Protein AF-A0A952JIR4-F1 (afdb_monomer_lite)

Foldseek 3Di:
DVVVVVVVVVVVVVVVPPPQFKWWQFPVRDIDTAQWDDDWQWIWGDDPPDDIDIDGLVRTQFIRHPVWPATGKFWDWDFDDDPDPVVCVVPVDDRDTDGTIDRWHWPDDAQAKTKTWTADPVRDIWIWMDGPVDPGTDTQLQDPDPVPPPNVVPCPPDPDVNVVVVLVSNCRNLVVVCVSQVPFPQQDPVNSVCVSVVVDDVSVVVVSSRVGD

Radius of gyration: 22.87 Å; chains: 1; bounding box: 57×68×56 Å

pLDDT: mean 74.26, std 17.89, range [32.5, 94.19]

Secondary structure (DSSP, 8-state):
-HHHHHHHHHHHHHHTT-----EEEETTS-EEESEEEEETTEEEEE-TTSPPEEEEGGGEEEEE-TT-S--EEEEEEEE-----HHHHHHHT----EEEEEEEEEEEE--SS-EEEEEE-TT--EEEEEE-TT-SSPEEE------S-SGGGSS-TT--SHHHHHHHHHHHHHHHHHHHHHTT-TTS-HHHHHHHHTT-S-HHHHHHHHHH--

Sequence (213 aa):
MRFLFLIVYSLFSMICFAQKKDFIIKNSGDTVYGKIVLKDKHFVVSAKGKQNLVVNAADVKTAHLKKYKGSLVLPCKLNTYIDNLEFLERYKYITYQIDTVLILSEVYNTPKMNLYFCMDANEQQYYFIKTPKDSLPIQLYVNYALAGGSTGYDYFYARGQDAITHIEVQRAFVNQLKLAMEDCPSISKETWLLLDYRIYSFKKLIKLYNECK

Structure (mmCIF, N/CA/C/O backbone):
data_AF-A0A952JIR4-F1
#
_entry.id   AF-A0A952JIR4-F1
#
loop_
_atom_site.group_PDB
_atom_site.id
_atom_site.type_symbol
_atom_site.label_atom_id
_atom_site.label_alt_id
_atom_site.label_comp_id
_atom_site.label_asym_id
_atom_site.label_entity_id
_atom_site.label_seq_id
_atom_site.pdbx_PDB_ins_code
_atom_site.Cartn_x
_atom_site.Cartn_y
_atom_site.Cartn_z
_atom_site.occupancy
_atom_site.B_iso_or_equiv
_atom_site.auth_seq_id
_atom_site.auth_comp_id
_atom_site.auth_asym_id
_atom_site.auth_atom_id
_atom_site.pdbx_PDB_model_num
ATOM 1 N N . MET A 1 1 ? -21.498 47.245 24.020 1.00 55.16 1 MET A N 1
ATOM 2 C CA . MET A 1 1 ? -20.197 46.585 23.734 1.00 55.16 1 MET A CA 1
ATOM 3 C C . MET A 1 1 ? -19.882 45.373 24.619 1.00 55.16 1 MET A C 1
ATOM 5 O O . MET A 1 1 ? -19.356 44.408 24.085 1.00 55.16 1 MET A O 1
ATOM 9 N N . ARG A 1 2 ? -20.223 45.345 25.921 1.00 54.62 2 ARG A N 1
ATOM 10 C CA . ARG A 1 2 ? -19.933 44.191 26.809 1.00 54.62 2 ARG A CA 1
ATOM 11 C C . ARG A 1 2 ? -20.619 42.866 26.418 1.00 54.62 2 ARG A C 1
ATOM 13 O O . ARG A 1 2 ? -20.029 41.811 26.601 1.00 54.62 2 ARG A O 1
ATOM 20 N N . PHE A 1 3 ? -21.816 42.915 25.829 1.00 55.22 3 PHE A N 1
ATOM 21 C CA . PHE A 1 3 ? -22.560 41.713 25.416 1.00 55.22 3 PHE A CA 1
ATOM 22 C C . PHE A 1 3 ? -21.953 41.002 24.192 1.00 55.22 3 PHE A C 1
ATOM 24 O O . PHE A 1 3 ? -22.005 39.781 24.100 1.00 55.22 3 PHE A O 1
ATOM 31 N N . LEU A 1 4 ? -21.318 41.752 23.282 1.00 57.12 4 LEU A N 1
ATOM 32 C CA . LEU A 1 4 ? -20.707 41.190 22.071 1.00 57.12 4 LEU A CA 1
ATOM 33 C C . LEU A 1 4 ? -19.447 40.373 22.400 1.00 57.12 4 LEU A C 1
ATOM 35 O O . LEU A 1 4 ? -19.226 39.314 21.824 1.00 57.12 4 LEU A O 1
ATOM 39 N N . PHE A 1 5 ? -18.660 40.823 23.383 1.00 59.06 5 PHE A N 1
ATOM 40 C CA . PHE A 1 5 ? -17.470 40.105 23.851 1.00 59.06 5 PHE A CA 1
ATOM 41 C C . PHE A 1 5 ? -17.804 38.755 24.498 1.00 59.06 5 PHE A C 1
ATOM 43 O O . PHE A 1 5 ? -17.049 37.801 24.338 1.00 59.06 5 PHE A O 1
ATOM 50 N N . LEU A 1 6 ? -18.948 38.655 25.180 1.00 60.56 6 LEU A N 1
ATOM 51 C CA . LEU A 1 6 ? -19.403 37.425 25.836 1.00 60.56 6 LEU A CA 1
ATOM 52 C C . LEU A 1 6 ? -19.838 36.351 24.826 1.00 60.56 6 LEU A C 1
ATOM 54 O O . LEU A 1 6 ? -19.557 35.173 25.030 1.00 60.56 6 LEU A O 1
ATOM 58 N N . ILE A 1 7 ? -20.451 36.764 23.711 1.00 66.31 7 ILE A N 1
ATOM 59 C CA . ILE A 1 7 ? -20.837 35.871 22.606 1.00 66.31 7 ILE A CA 1
ATOM 60 C C . ILE A 1 7 ? -19.598 35.374 21.847 1.00 66.31 7 ILE A C 1
ATOM 62 O O . ILE A 1 7 ? -19.510 34.200 21.502 1.00 66.31 7 ILE A O 1
ATOM 66 N N . VAL A 1 8 ? -18.599 36.236 21.629 1.00 62.16 8 VAL A N 1
ATOM 67 C CA . VAL A 1 8 ? -17.338 35.824 20.985 1.00 62.16 8 VAL A CA 1
ATOM 68 C C . VAL A 1 8 ? -16.556 34.847 21.873 1.00 62.16 8 VAL A C 1
ATOM 70 O O . VAL A 1 8 ? -16.015 33.867 21.366 1.00 62.16 8 VAL A O 1
ATOM 73 N N . TYR A 1 9 ? -16.552 35.045 23.197 1.00 59.62 9 TYR A N 1
ATOM 74 C CA . TYR A 1 9 ? -15.903 34.124 24.139 1.00 59.62 9 TYR A CA 1
ATOM 75 C C . TYR A 1 9 ? -16.613 32.764 24.244 1.00 59.62 9 TYR A C 1
ATOM 77 O O . TYR A 1 9 ? -15.943 31.736 24.358 1.00 59.62 9 TYR A O 1
ATOM 85 N N . SER A 1 10 ? -17.951 32.730 24.182 1.00 57.91 10 SER A N 1
ATOM 86 C CA . SER A 1 10 ? -18.711 31.471 24.194 1.00 57.91 10 SER A CA 1
ATOM 87 C C . SER A 1 10 ? -18.595 30.698 22.875 1.00 57.91 10 SER A C 1
ATOM 89 O O . SER A 1 10 ? -18.535 29.469 22.886 1.00 57.91 10 SER A O 1
ATOM 91 N N . LEU A 1 11 ? -18.470 31.396 21.741 1.00 55.09 11 LEU A N 1
ATOM 92 C CA . LEU A 1 11 ? -18.160 30.776 20.450 1.00 55.09 11 LEU A CA 1
ATOM 93 C C . LEU A 1 11 ? -16.728 30.217 20.418 1.00 55.09 11 LEU A C 1
ATOM 95 O O . LEU A 1 11 ? -16.516 29.115 19.913 1.00 55.09 11 LEU A O 1
ATOM 99 N N . PHE A 1 12 ? -15.753 30.908 21.020 1.00 55.38 12 PHE A N 1
ATOM 100 C CA . PHE A 1 12 ? -14.377 30.407 21.126 1.00 55.38 12 PHE A CA 1
ATOM 101 C C . PHE A 1 12 ? -14.254 29.169 22.028 1.00 55.38 12 PHE A C 1
ATOM 103 O O . PHE A 1 12 ? -13.466 28.269 21.733 1.00 55.38 12 PHE A O 1
ATOM 110 N N . SER A 1 13 ? -15.044 29.073 23.104 1.00 53.22 13 SER A N 1
ATOM 111 C CA . SER A 1 13 ? -14.998 27.911 24.000 1.00 53.22 13 SER A CA 1
ATOM 112 C C . SER A 1 13 ? -15.622 26.650 23.388 1.00 53.22 13 SER A C 1
ATOM 114 O O . SER A 1 13 ? -15.141 25.550 23.669 1.00 53.22 13 SER A O 1
ATOM 116 N N . MET A 1 14 ? -16.608 26.780 22.488 1.00 50.94 14 MET A N 1
ATOM 117 C CA . MET A 1 14 ? -17.142 25.638 21.729 1.00 50.94 14 MET A CA 1
ATOM 118 C C . MET A 1 14 ? -16.152 25.088 20.692 1.00 50.94 14 MET A C 1
ATOM 120 O O . MET A 1 14 ? -16.120 23.880 20.460 1.00 50.94 14 MET A O 1
ATOM 124 N N . ILE A 1 15 ? -15.289 25.931 20.116 1.00 49.38 15 ILE A N 1
ATOM 125 C CA . ILE A 1 15 ? -14.279 25.497 19.134 1.00 49.38 15 ILE A CA 1
ATOM 126 C C . ILE A 1 15 ? -13.142 24.701 19.815 1.00 49.38 15 ILE A C 1
ATOM 128 O O . ILE A 1 15 ? -12.558 23.803 19.208 1.00 49.38 15 ILE A O 1
ATOM 132 N N . CYS A 1 16 ? -12.884 24.932 21.108 1.00 42.00 16 CYS A N 1
ATOM 133 C CA . CYS A 1 16 ? -11.836 24.234 21.869 1.00 42.00 16 CYS A CA 1
ATOM 134 C C . CYS A 1 16 ? -12.177 22.792 22.305 1.00 42.00 16 CYS A C 1
ATOM 136 O O . CYS A 1 16 ? -11.282 22.076 22.759 1.00 42.00 16 CYS A O 1
ATOM 138 N N . PHE A 1 17 ? -13.422 22.323 22.144 1.00 45.72 17 PHE A N 1
ATOM 139 C CA . PHE A 1 17 ? -13.806 20.932 22.452 1.00 45.72 17 PHE A CA 1
ATOM 140 C C . PHE A 1 17 ? -13.802 19.986 21.246 1.00 45.72 17 PHE A C 1
ATOM 142 O O . PHE A 1 17 ? -14.066 18.791 21.411 1.00 45.72 17 PHE A O 1
ATOM 149 N N . ALA A 1 18 ? -13.381 20.456 20.068 1.00 45.38 18 ALA A N 1
ATOM 150 C CA . ALA A 1 18 ? -12.967 19.595 18.961 1.00 45.38 18 ALA A CA 1
ATOM 151 C C . ALA A 1 18 ? -11.610 18.922 19.269 1.00 45.38 18 ALA A C 1
ATOM 153 O O . ALA A 1 18 ? -10.644 18.999 18.510 1.00 45.38 18 ALA A O 1
ATOM 154 N N . GLN A 1 19 ? -11.504 18.264 20.427 1.00 51.41 19 GLN A N 1
ATOM 155 C CA . GLN A 1 19 ? -10.404 17.355 20.700 1.00 51.41 19 GLN A CA 1
ATOM 156 C C . GLN A 1 19 ? -10.457 16.247 19.651 1.00 51.41 19 GLN A C 1
ATOM 158 O O . GLN A 1 19 ? -11.482 15.583 19.503 1.00 51.41 19 GLN A O 1
ATOM 163 N N . LYS A 1 20 ? -9.336 16.066 18.943 1.00 57.88 20 LYS A N 1
ATOM 164 C CA . LYS A 1 20 ? -9.034 14.959 18.026 1.00 57.88 20 LYS A CA 1
ATOM 165 C C . LYS A 1 20 ? -9.238 13.616 18.739 1.00 57.88 20 LYS A C 1
ATOM 167 O O . LYS A 1 20 ? -8.285 13.028 19.243 1.00 57.88 20 LYS A O 1
ATOM 172 N N . LYS A 1 21 ? -10.484 13.174 18.872 1.00 76.81 21 LYS A N 1
ATOM 173 C CA . LYS A 1 21 ? -10.825 11.847 19.379 1.00 76.81 21 LYS A CA 1
ATOM 174 C C . LYS A 1 21 ? -10.607 10.866 18.242 1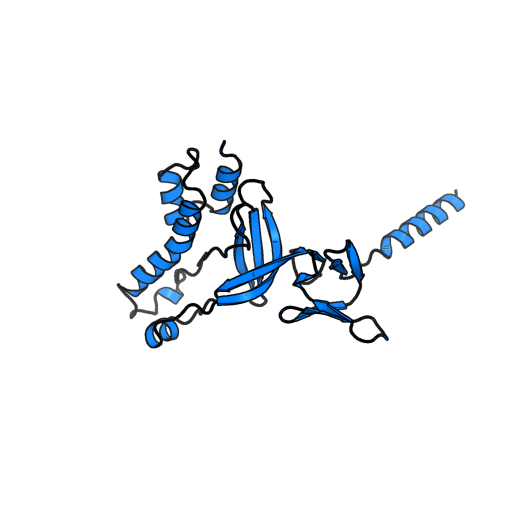.00 76.81 21 LYS A C 1
ATOM 176 O O . LYS A 1 21 ? -11.017 11.154 17.122 1.00 76.81 21 LYS A O 1
ATOM 181 N N . ASP A 1 22 ? -9.961 9.744 18.536 1.00 90.06 22 ASP A N 1
ATOM 182 C CA . ASP A 1 22 ? -9.828 8.670 17.561 1.00 90.06 22 ASP A CA 1
ATOM 183 C C . ASP A 1 22 ? -11.228 8.147 17.198 1.00 90.06 22 ASP A C 1
ATOM 185 O O . ASP A 1 22 ? -12.111 8.017 18.061 1.00 90.06 22 ASP A O 1
ATOM 189 N N . PHE A 1 23 ? -11.439 7.867 15.915 1.00 92.12 23 PHE A N 1
ATOM 190 C CA . PHE A 1 23 ? -12.694 7.305 15.425 1.00 92.12 23 PHE A CA 1
ATOM 191 C C . PHE A 1 23 ? -12.481 6.389 14.225 1.00 92.12 23 PHE A C 1
ATOM 193 O O . PHE A 1 23 ? -11.504 6.519 13.488 1.00 92.12 23 PHE A O 1
ATOM 200 N N . ILE A 1 24 ? -13.417 5.468 14.022 1.00 93.69 24 ILE A N 1
ATOM 201 C CA . ILE A 1 24 ? -13.517 4.646 12.813 1.00 93.69 24 ILE A CA 1
ATOM 202 C C . ILE A 1 24 ? -14.861 4.886 12.131 1.00 93.69 24 ILE A C 1
ATOM 204 O O . ILE A 1 24 ? -15.865 5.097 12.811 1.00 93.69 24 ILE A O 1
ATOM 208 N N . ILE A 1 25 ? -14.879 4.833 10.802 1.00 94.19 25 ILE A N 1
ATOM 209 C CA . ILE A 1 25 ? -16.087 4.861 9.976 1.00 94.19 25 ILE A CA 1
ATOM 210 C C . ILE A 1 25 ? -16.262 3.471 9.371 1.00 94.19 25 ILE A C 1
ATOM 212 O O . ILE A 1 25 ? -15.374 2.974 8.675 1.00 94.19 25 ILE A O 1
ATOM 216 N N . LYS A 1 26 ? -17.400 2.834 9.641 1.00 93.69 26 LYS A N 1
ATOM 217 C CA . LYS A 1 26 ? -17.746 1.523 9.089 1.00 93.69 26 LYS A CA 1
ATOM 218 C C . LYS A 1 26 ? -18.190 1.621 7.630 1.00 93.69 26 LYS A C 1
ATOM 220 O O . LYS A 1 26 ? -18.591 2.684 7.164 1.00 93.69 26 LYS A O 1
ATOM 225 N N . ASN A 1 27 ? -18.204 0.493 6.926 1.00 90.88 27 ASN A N 1
ATOM 226 C CA . ASN A 1 27 ? -18.773 0.391 5.578 1.00 90.88 27 ASN A CA 1
ATOM 227 C C . ASN A 1 27 ? -20.267 0.760 5.544 1.00 90.88 27 ASN A C 1
ATOM 229 O O . ASN A 1 27 ? -20.733 1.284 4.537 1.00 90.88 27 ASN A O 1
ATOM 233 N N . SER A 1 28 ? -20.991 0.558 6.654 1.00 91.31 28 SER A N 1
ATOM 234 C CA . SER A 1 28 ? -22.381 1.010 6.832 1.00 91.31 28 SER A CA 1
ATOM 235 C C . SER A 1 28 ? -22.536 2.536 6.885 1.00 91.31 28 SER A C 1
ATOM 237 O O . SER A 1 28 ? -23.647 3.035 6.745 1.00 91.31 28 SER A O 1
ATOM 239 N N . GLY A 1 29 ? -21.447 3.281 7.105 1.00 90.69 29 GLY A N 1
ATOM 240 C CA . GLY A 1 29 ? -21.459 4.720 7.382 1.00 90.69 29 GLY A CA 1
ATOM 241 C C . GLY A 1 29 ? -21.440 5.069 8.875 1.00 90.69 29 GLY A C 1
ATOM 242 O O . GLY A 1 29 ? -21.204 6.226 9.223 1.00 90.69 29 GLY A O 1
ATOM 243 N N . ASP A 1 30 ? -21.613 4.089 9.768 1.00 91.31 30 ASP A N 1
ATOM 244 C CA . ASP A 1 30 ? -21.597 4.337 11.212 1.00 91.31 30 ASP A CA 1
ATOM 245 C C . ASP A 1 30 ? -20.220 4.798 11.686 1.00 91.31 30 ASP A C 1
ATOM 247 O O . ASP A 1 30 ? -19.198 4.181 11.372 1.00 91.31 30 ASP A O 1
ATOM 251 N N . THR A 1 31 ? -20.196 5.841 12.514 1.00 92.38 31 THR A N 1
ATOM 252 C CA . THR A 1 31 ? -18.960 6.336 13.124 1.00 92.38 31 THR A CA 1
ATOM 253 C C . THR A 1 31 ? -18.872 5.910 14.584 1.00 92.38 31 THR A C 1
ATOM 255 O O . THR A 1 31 ? -19.772 6.175 15.382 1.00 92.38 31 THR A O 1
ATOM 258 N N . VAL A 1 32 ? -17.769 5.260 14.952 1.00 91.44 32 VAL A N 1
ATOM 259 C CA . VAL A 1 32 ? -17.503 4.802 16.318 1.00 91.44 32 VAL A CA 1
ATOM 260 C C . VAL A 1 32 ? -16.338 5.592 16.898 1.00 91.44 32 VAL A C 1
ATOM 262 O O . VAL A 1 32 ? -15.239 5.582 16.347 1.00 91.44 32 VAL A O 1
ATOM 265 N N . TYR A 1 33 ? -16.573 6.233 18.040 1.00 90.69 33 TYR A N 1
ATOM 266 C CA . TYR A 1 33 ? -15.587 7.041 18.757 1.00 90.69 33 TYR A CA 1
ATOM 267 C C . TYR A 1 33 ? -15.067 6.309 19.996 1.00 90.69 33 TYR A C 1
ATOM 269 O O . TYR A 1 33 ? -15.831 5.653 20.706 1.00 90.69 33 TYR A O 1
ATOM 277 N N . GLY A 1 34 ? -13.787 6.481 20.317 1.00 88.50 34 GLY A N 1
ATOM 278 C CA . GLY A 1 34 ? -13.206 5.945 21.548 1.00 88.50 34 GLY A CA 1
ATOM 279 C C . GLY A 1 34 ? -11.686 5.961 21.526 1.00 88.50 34 GLY A C 1
ATOM 280 O O . GLY A 1 34 ? -11.081 6.555 20.645 1.00 88.50 34 GLY A O 1
ATOM 281 N N . LYS A 1 35 ? -11.052 5.296 22.493 1.00 89.56 35 LYS A N 1
ATOM 282 C CA . LYS A 1 35 ? -9.635 4.939 22.372 1.00 89.56 35 LYS A CA 1
ATOM 283 C C . LYS A 1 35 ? -9.556 3.684 21.511 1.00 89.56 35 LYS A C 1
ATOM 285 O O . LYS A 1 35 ? -10.066 2.646 21.926 1.00 89.56 35 LYS A O 1
ATOM 290 N N . ILE A 1 36 ? -8.953 3.788 20.332 1.00 91.00 36 ILE A N 1
ATOM 291 C CA . ILE A 1 36 ? -8.995 2.729 19.321 1.00 91.00 36 ILE A CA 1
ATOM 292 C C . ILE A 1 36 ? -7.599 2.150 19.115 1.00 91.00 36 ILE A C 1
ATOM 294 O O . ILE A 1 36 ? -6.622 2.881 18.964 1.00 91.00 36 ILE A O 1
ATOM 298 N N . VAL A 1 37 ? -7.508 0.822 19.098 1.00 90.38 37 VAL A N 1
ATOM 299 C CA . VAL A 1 37 ? -6.275 0.091 18.794 1.00 90.38 37 VAL A CA 1
ATOM 300 C C . VAL A 1 37 ? -6.588 -0.980 17.756 1.00 90.38 37 VAL A C 1
ATOM 302 O O . VAL A 1 37 ? -7.499 -1.781 17.959 1.00 90.38 37 VAL A O 1
ATOM 305 N N . LEU A 1 38 ? -5.824 -1.006 16.664 1.00 88.50 38 LEU A N 1
ATOM 306 C CA . LEU A 1 38 ? -5.833 -2.118 15.716 1.00 88.50 38 LEU A CA 1
ATOM 307 C C . LEU A 1 38 ? -5.006 -3.271 16.300 1.00 88.50 38 LEU A C 1
ATOM 309 O O . LEU A 1 38 ? -3.832 -3.086 16.627 1.00 88.50 38 LEU A O 1
ATOM 313 N N . LYS A 1 39 ? -5.631 -4.436 16.459 1.00 87.44 39 LYS A N 1
ATOM 314 C CA . LYS A 1 39 ? -4.997 -5.694 16.861 1.00 87.44 39 LYS A CA 1
ATOM 315 C C . LYS A 1 39 ? -5.372 -6.759 15.841 1.00 87.44 39 LYS A C 1
ATOM 317 O O . LYS A 1 39 ? -6.554 -7.063 15.676 1.00 87.44 39 LYS A O 1
ATOM 322 N N . ASP A 1 40 ? -4.373 -7.297 15.155 1.00 84.12 40 ASP A N 1
ATOM 323 C CA . ASP A 1 40 ? -4.551 -8.226 14.040 1.00 84.12 40 ASP A CA 1
ATOM 324 C C . ASP A 1 40 ? -5.551 -7.674 13.006 1.00 84.12 40 ASP A C 1
ATOM 326 O O . ASP A 1 40 ? -5.316 -6.630 12.400 1.00 84.12 40 ASP A O 1
ATOM 330 N N . LYS A 1 41 ? -6.697 -8.343 12.840 1.00 89.62 41 LYS A N 1
ATOM 331 C CA . LYS A 1 41 ? -7.780 -7.970 11.917 1.00 89.62 41 LYS A CA 1
ATOM 332 C C . LYS A 1 41 ? -8.970 -7.304 12.621 1.00 89.62 41 LYS A C 1
ATOM 334 O O . LYS A 1 41 ? -10.071 -7.284 12.078 1.00 89.62 41 LYS A O 1
ATOM 339 N N . HIS A 1 42 ? -8.778 -6.768 13.828 1.00 93.50 42 HIS A N 1
ATOM 340 C CA . HIS A 1 42 ? -9.854 -6.185 14.631 1.00 93.50 42 HIS A CA 1
ATOM 341 C C . HIS A 1 42 ? -9.476 -4.827 15.225 1.00 93.50 42 HIS A C 1
ATOM 343 O O . HIS A 1 42 ? -8.382 -4.627 15.752 1.00 93.50 42 HIS A O 1
ATOM 349 N N . PHE A 1 43 ? -10.428 -3.899 15.223 1.00 92.25 43 PHE A N 1
ATOM 350 C CA . PHE A 1 43 ? -10.354 -2.669 15.997 1.00 92.25 43 PHE A CA 1
ATOM 351 C C . PHE A 1 43 ? -10.978 -2.890 17.370 1.00 92.25 43 PHE A C 1
ATOM 353 O O . PHE A 1 43 ? -12.165 -3.194 17.491 1.00 92.25 43 PHE A O 1
ATOM 360 N N . VAL A 1 44 ? -10.174 -2.703 18.413 1.00 93.88 44 VAL A N 1
ATOM 361 C CA . VAL A 1 44 ? -10.640 -2.694 19.799 1.00 93.88 44 VAL A CA 1
ATOM 362 C C . VAL A 1 44 ? -10.888 -1.248 20.205 1.00 93.88 44 VAL A C 1
ATOM 364 O O . VAL A 1 44 ? -9.959 -0.439 20.240 1.00 93.88 44 VAL A O 1
ATOM 367 N N . VAL A 1 45 ? -12.144 -0.929 20.506 1.00 92.25 45 VAL A N 1
ATOM 368 C CA . VAL A 1 45 ? -12.596 0.399 20.921 1.00 92.25 45 VAL A CA 1
ATOM 369 C C . VAL A 1 45 ? -12.904 0.379 22.414 1.00 92.25 45 VAL A C 1
ATOM 371 O O . VAL A 1 45 ? -13.846 -0.271 22.867 1.00 92.25 45 VAL A O 1
ATOM 374 N N . SER A 1 46 ? -12.126 1.131 23.184 1.00 90.25 46 SER A N 1
ATOM 375 C CA . SER A 1 46 ? -12.340 1.320 24.617 1.00 90.25 46 SER A CA 1
ATOM 376 C C . SER A 1 46 ? -13.015 2.664 24.882 1.00 90.25 46 SER A C 1
ATOM 378 O O . SER A 1 46 ? -12.499 3.721 24.507 1.00 90.25 46 SER A O 1
ATOM 380 N N . ALA A 1 47 ? -14.149 2.634 25.583 1.00 80.50 47 ALA A N 1
ATOM 381 C CA . ALA A 1 47 ? -14.826 3.816 26.108 1.00 80.50 47 ALA A CA 1
ATOM 382 C C . ALA A 1 47 ? -14.821 3.775 27.643 1.00 80.50 47 ALA A C 1
ATOM 384 O O . ALA A 1 47 ? -15.025 2.723 28.247 1.00 80.50 47 ALA A O 1
ATOM 385 N N . LYS A 1 48 ? -14.563 4.918 28.292 1.00 77.62 48 LYS A N 1
ATOM 386 C CA . LYS A 1 48 ? -14.452 5.004 29.758 1.00 77.62 48 LYS A CA 1
ATOM 387 C C . LYS A 1 48 ? -15.731 4.466 30.420 1.00 77.62 48 LYS A C 1
ATOM 389 O O . LYS A 1 48 ? -16.812 4.981 30.153 1.00 77.62 48 LYS A O 1
ATOM 394 N N . GLY A 1 49 ? -15.592 3.445 31.269 1.00 72.31 49 GLY A N 1
ATOM 395 C CA . GLY A 1 49 ? -16.704 2.843 32.016 1.00 72.31 49 GLY A CA 1
ATOM 396 C C . GLY A 1 49 ? -17.616 1.904 31.214 1.00 72.31 49 GLY A C 1
ATOM 397 O O . GLY A 1 49 ? -18.681 1.552 31.708 1.00 72.31 49 GLY A O 1
ATOM 398 N N . LYS A 1 50 ? -17.234 1.499 29.995 1.00 77.62 50 LYS A N 1
ATOM 399 C CA . LYS A 1 50 ? -17.974 0.520 29.181 1.00 77.62 50 LYS A CA 1
ATOM 400 C C . LYS A 1 50 ? -17.085 -0.669 28.820 1.00 77.62 50 LYS A C 1
ATOM 402 O O . LYS A 1 50 ? -15.861 -0.546 28.797 1.00 77.62 50 LYS A O 1
ATOM 407 N N . GLN A 1 51 ? -17.709 -1.810 28.522 1.00 84.56 51 GLN A N 1
ATOM 408 C CA . GLN A 1 51 ? -17.004 -2.943 27.923 1.00 84.56 51 GLN A CA 1
ATOM 409 C C . GLN A 1 51 ? -16.381 -2.538 26.582 1.00 84.56 51 GLN A C 1
ATOM 411 O O . GLN A 1 51 ? -16.897 -1.665 25.877 1.00 84.56 51 GLN A O 1
ATOM 416 N N . ASN A 1 52 ? -15.257 -3.169 26.246 1.00 89.12 52 ASN A N 1
ATOM 417 C CA . ASN A 1 52 ? -14.590 -2.942 24.972 1.00 89.12 52 ASN A CA 1
ATOM 418 C C . ASN A 1 52 ? -15.484 -3.423 23.828 1.00 89.12 52 ASN A C 1
ATOM 420 O O . ASN A 1 52 ? -15.955 -4.558 23.840 1.00 89.12 52 ASN A O 1
ATOM 424 N N . LEU A 1 53 ? -15.669 -2.572 22.825 1.00 91.62 53 LEU A N 1
ATOM 425 C CA . LEU A 1 53 ? -16.312 -2.947 21.575 1.00 91.62 53 LEU A CA 1
ATOM 426 C C . LEU A 1 53 ? -15.244 -3.476 20.616 1.00 91.62 53 LEU A C 1
ATOM 428 O O . LEU A 1 53 ? -14.215 -2.830 20.414 1.00 91.62 53 LEU A O 1
ATOM 432 N N . VAL A 1 54 ? -15.495 -4.635 20.014 1.00 93.62 54 VAL A N 1
ATOM 433 C CA . VAL A 1 54 ? -14.633 -5.221 18.983 1.00 93.62 54 VAL A CA 1
ATOM 434 C C . VAL A 1 54 ? -15.328 -5.069 17.636 1.00 93.62 54 VAL A C 1
ATOM 436 O O . VAL A 1 54 ? -16.482 -5.461 17.486 1.00 93.62 54 VAL A O 1
ATOM 439 N N . VAL A 1 55 ? -14.637 -4.473 16.668 1.00 93.69 55 VAL A N 1
ATOM 440 C CA . VAL A 1 55 ? -15.127 -4.284 15.297 1.00 93.69 55 VAL A CA 1
ATOM 441 C C . VAL A 1 55 ? -14.169 -4.989 14.344 1.00 93.69 55 VAL A C 1
ATOM 443 O O . VAL A 1 55 ? -12.958 -4.787 14.437 1.00 93.69 55 VAL A O 1
ATOM 446 N N . ASN A 1 56 ? -14.684 -5.818 13.434 1.00 93.88 56 ASN A N 1
ATOM 447 C CA . ASN A 1 56 ? -13.858 -6.443 12.405 1.00 93.88 56 ASN A CA 1
ATOM 448 C C . ASN A 1 56 ? -13.328 -5.364 11.454 1.00 93.88 56 ASN A C 1
ATOM 450 O O . ASN A 1 56 ? -14.069 -4.486 11.019 1.00 93.88 56 ASN A O 1
ATOM 454 N N . ALA A 1 57 ? -12.039 -5.413 11.139 1.00 92.38 57 ALA A N 1
ATOM 455 C CA . ALA A 1 57 ? -11.416 -4.442 10.260 1.00 92.38 57 ALA A CA 1
ATOM 456 C C . ALA A 1 57 ? -11.956 -4.487 8.822 1.00 92.38 57 ALA A C 1
ATOM 458 O O . ALA A 1 57 ? -11.947 -3.459 8.153 1.00 92.38 57 ALA A O 1
ATOM 459 N N . ALA A 1 58 ? -12.475 -5.634 8.369 1.00 89.94 58 ALA A N 1
ATOM 460 C CA . ALA A 1 58 ? -13.151 -5.751 7.075 1.00 89.94 58 ALA A CA 1
ATOM 461 C C . ALA A 1 58 ? -14.422 -4.884 6.985 1.00 89.94 58 ALA A C 1
ATOM 463 O O . ALA A 1 58 ? -14.795 -4.454 5.895 1.00 89.94 58 ALA A O 1
ATOM 464 N N . ASP A 1 59 ? -15.050 -4.581 8.126 1.00 92.50 59 ASP A N 1
ATOM 465 C CA . ASP A 1 59 ? -16.247 -3.738 8.211 1.00 92.50 59 ASP A CA 1
ATOM 466 C C . ASP A 1 59 ? -15.912 -2.248 8.338 1.00 92.50 59 ASP A C 1
ATOM 468 O O . ASP A 1 59 ? -16.819 -1.420 8.448 1.00 92.50 59 ASP A O 1
ATOM 472 N N . VAL A 1 60 ? -14.627 -1.887 8.364 1.00 92.75 60 VAL A N 1
ATOM 473 C CA . VAL A 1 60 ? -14.157 -0.516 8.560 1.00 92.75 60 VAL A CA 1
ATOM 474 C C . VAL A 1 60 ? -13.641 0.048 7.246 1.00 92.75 60 VAL A C 1
ATOM 476 O O . VAL A 1 60 ? -12.728 -0.496 6.639 1.00 92.75 60 VAL A O 1
ATOM 479 N N . LYS A 1 61 ? -14.199 1.190 6.847 1.00 90.44 61 LYS A N 1
ATOM 480 C CA . LYS A 1 61 ? -13.788 1.936 5.658 1.00 90.44 61 LYS A CA 1
ATOM 481 C C . LYS A 1 61 ? -12.591 2.833 5.960 1.00 90.44 61 LYS A C 1
ATOM 483 O O . LYS A 1 61 ? -11.600 2.837 5.232 1.00 90.44 61 LYS A O 1
ATOM 488 N N . THR A 1 62 ? -12.681 3.610 7.040 1.00 92.69 62 THR A N 1
ATOM 489 C CA . THR A 1 62 ? -11.606 4.510 7.471 1.00 92.69 62 THR A CA 1
ATOM 490 C C . THR A 1 62 ? -11.401 4.486 8.981 1.00 92.69 62 THR A C 1
ATOM 492 O O . THR A 1 62 ? -12.332 4.272 9.753 1.00 92.69 62 THR A O 1
ATOM 495 N N . ALA A 1 63 ? -10.167 4.727 9.414 1.00 91.81 63 ALA A N 1
ATOM 496 C CA . ALA A 1 63 ? -9.765 4.824 10.808 1.00 91.81 63 ALA A CA 1
ATOM 497 C C . ALA A 1 63 ? -8.892 6.066 11.004 1.00 91.81 63 ALA A C 1
ATOM 499 O O . ALA A 1 63 ? -7.761 6.136 10.533 1.00 91.81 63 ALA A O 1
ATOM 500 N N . HIS A 1 64 ? -9.415 7.055 11.719 1.00 90.50 64 HIS A N 1
ATOM 501 C CA . HIS A 1 64 ? -8.707 8.282 12.055 1.00 90.50 64 HIS A CA 1
ATOM 502 C C . HIS A 1 64 ? -8.077 8.122 13.430 1.00 90.50 64 HIS A C 1
ATOM 504 O O . HIS A 1 64 ? -8.711 8.370 14.455 1.00 90.50 64 HIS A O 1
ATOM 510 N N . LEU A 1 65 ? -6.829 7.660 13.432 1.00 86.94 65 LEU A N 1
ATOM 511 C CA . LEU A 1 65 ? -6.080 7.337 14.639 1.00 86.94 65 LEU A CA 1
ATOM 512 C C . LEU A 1 65 ? -4.854 8.234 14.750 1.00 86.94 65 LEU A C 1
ATOM 514 O O . LEU A 1 65 ? -4.055 8.298 13.820 1.00 86.94 65 LEU A O 1
ATOM 518 N N . LYS A 1 66 ? -4.625 8.849 15.913 1.00 82.94 66 LYS A N 1
ATOM 519 C CA . LYS A 1 66 ? -3.476 9.749 16.132 1.00 82.94 66 LYS A CA 1
ATOM 520 C C . LYS A 1 66 ? -2.112 9.118 15.802 1.00 82.94 66 LYS A C 1
ATOM 522 O O . LYS A 1 66 ? -1.189 9.834 15.424 1.00 82.94 66 LYS A O 1
ATOM 527 N N . LYS A 1 67 ? -1.974 7.798 15.971 1.00 80.06 67 LYS A N 1
ATOM 528 C CA . LYS A 1 67 ? -0.726 7.055 15.713 1.00 80.06 67 LYS A CA 1
ATOM 529 C C . LYS A 1 67 ? -0.396 6.934 14.219 1.00 80.06 67 LYS A C 1
ATOM 531 O O . LYS A 1 67 ? 0.774 6.805 13.875 1.00 80.06 67 LYS A O 1
ATOM 536 N N . TYR A 1 68 ? -1.396 6.957 13.343 1.00 80.06 68 TYR A N 1
ATOM 537 C CA . TYR A 1 68 ? -1.221 6.670 11.923 1.00 80.06 68 TYR A CA 1
ATOM 538 C C . TYR A 1 68 ? -1.370 7.956 11.109 1.00 80.06 68 TYR A C 1
ATOM 540 O O . TYR A 1 68 ? -2.232 8.786 11.379 1.00 80.06 68 TYR A O 1
ATOM 548 N N . LYS A 1 69 ? -0.515 8.134 10.095 1.00 75.44 69 LYS A N 1
ATOM 549 C CA . LYS A 1 69 ? -0.635 9.258 9.148 1.00 75.44 69 LYS A CA 1
ATOM 550 C C . LYS A 1 69 ? -1.735 9.029 8.106 1.00 75.44 69 LYS A C 1
ATOM 552 O O . LYS A 1 69 ? -2.160 9.974 7.448 1.00 75.44 69 LYS A O 1
ATOM 557 N N . GLY A 1 70 ? -2.144 7.777 7.915 1.00 81.56 70 GLY A N 1
ATOM 558 C CA . GLY A 1 70 ? -3.203 7.373 7.000 1.00 81.56 70 GLY A CA 1
ATOM 559 C C . GLY A 1 70 ? -4.556 7.287 7.684 1.00 81.56 70 GLY A C 1
ATOM 560 O O . GLY A 1 70 ? -4.648 7.322 8.910 1.00 81.56 70 GLY A O 1
ATOM 561 N N . SER A 1 71 ? -5.596 7.143 6.875 1.00 88.12 71 SER A N 1
ATOM 562 C CA . SER A 1 71 ? -6.953 6.905 7.361 1.00 88.12 71 SER A CA 1
ATOM 563 C C . SER A 1 71 ? -7.639 5.742 6.668 1.00 88.12 71 SER A C 1
ATOM 565 O O . SER A 1 71 ? -8.656 5.276 7.165 1.00 88.12 71 SER A O 1
ATOM 567 N N . LEU A 1 72 ? -7.123 5.258 5.541 1.00 90.44 72 LEU A N 1
ATOM 568 C CA . LEU A 1 72 ? -7.799 4.235 4.762 1.00 90.44 72 LEU A CA 1
ATOM 569 C C . LEU A 1 72 ? -7.472 2.855 5.324 1.00 90.44 72 LEU A C 1
ATOM 571 O O . LEU A 1 72 ? -6.304 2.494 5.434 1.00 90.44 72 LEU A O 1
ATOM 575 N N . VAL A 1 73 ? -8.495 2.086 5.681 1.00 89.00 73 VAL A N 1
ATOM 576 C CA . VAL A 1 73 ? -8.316 0.723 6.183 1.00 89.00 73 VAL A CA 1
ATOM 577 C C . VAL A 1 73 ? -8.428 -0.221 5.002 1.00 89.00 73 VAL A C 1
ATOM 579 O O . VAL A 1 73 ? -9.479 -0.289 4.370 1.00 89.00 73 VAL A O 1
ATOM 582 N N . LEU A 1 74 ? -7.346 -0.929 4.681 1.00 86.81 74 LEU A N 1
ATOM 583 C CA . LEU A 1 74 ? -7.353 -1.885 3.580 1.00 86.81 74 LEU A CA 1
ATOM 584 C C . LEU A 1 74 ? -6.783 -3.236 4.010 1.00 86.81 74 LEU A C 1
ATOM 586 O O . LEU A 1 74 ? -5.708 -3.281 4.619 1.00 86.81 74 LEU A O 1
ATOM 590 N N . PRO A 1 75 ? -7.467 -4.343 3.669 1.00 86.19 75 PRO A N 1
ATOM 591 C CA . PRO A 1 75 ? -6.835 -5.646 3.686 1.00 86.19 75 PRO A CA 1
ATOM 592 C C . PRO A 1 75 ? -5.727 -5.679 2.633 1.00 86.19 75 PRO A C 1
ATOM 594 O O . PRO A 1 75 ? -5.884 -5.184 1.515 1.00 86.19 75 PRO A O 1
ATOM 597 N N . CYS A 1 76 ? -4.594 -6.263 2.991 1.00 83.94 76 CYS A N 1
ATOM 598 C CA . CYS A 1 76 ? -3.450 -6.397 2.105 1.00 83.94 76 CYS A CA 1
ATOM 599 C C . CYS A 1 76 ? -2.656 -7.655 2.442 1.00 83.94 76 CYS A C 1
ATOM 601 O O . CYS A 1 76 ? -2.669 -8.147 3.572 1.00 83.94 76 CYS A O 1
ATOM 603 N N . LYS A 1 77 ? -1.905 -8.133 1.454 1.00 81.19 77 LYS A N 1
ATOM 604 C CA . LYS A 1 77 ? -0.876 -9.144 1.671 1.00 81.19 77 LYS A CA 1
ATOM 605 C C . LYS A 1 77 ? 0.438 -8.436 1.936 1.00 81.19 77 LYS A C 1
ATOM 607 O O . LYS A 1 77 ? 0.932 -7.720 1.065 1.00 81.19 77 LYS A O 1
ATOM 612 N N . LEU A 1 78 ? 0.968 -8.611 3.141 1.00 77.88 78 LEU A N 1
ATOM 613 C CA . LEU A 1 78 ? 2.262 -8.069 3.520 1.00 77.88 78 LEU A CA 1
ATOM 614 C C . LEU A 1 78 ? 3.310 -9.167 3.405 1.00 77.88 78 LEU A C 1
ATOM 616 O O . LEU A 1 78 ? 3.209 -10.211 4.042 1.00 77.88 78 LEU A O 1
ATOM 620 N N . ASN A 1 79 ? 4.329 -8.899 2.609 1.00 74.00 79 ASN A N 1
ATOM 621 C CA . ASN A 1 79 ? 5.547 -9.680 2.586 1.00 74.00 79 ASN A CA 1
ATOM 622 C C . ASN A 1 79 ? 6.467 -9.094 3.645 1.00 74.00 79 ASN A C 1
ATOM 624 O O . ASN A 1 79 ? 6.929 -7.954 3.521 1.00 74.00 79 ASN A O 1
ATOM 628 N N . THR A 1 80 ? 6.678 -9.860 4.710 1.00 62.97 80 THR A N 1
ATOM 629 C CA . THR A 1 80 ? 7.584 -9.475 5.789 1.00 62.97 80 THR A CA 1
ATOM 630 C C . THR A 1 80 ? 9.018 -9.527 5.283 1.00 62.97 80 THR A C 1
ATOM 632 O O . THR A 1 80 ? 9.457 -10.558 4.771 1.00 62.97 80 THR A O 1
ATOM 635 N N . TYR A 1 81 ? 9.739 -8.416 5.415 1.00 58.34 81 TYR A N 1
ATOM 636 C CA . TYR A 1 81 ? 11.169 -8.382 5.139 1.00 58.34 81 TYR A CA 1
ATOM 637 C C . TYR A 1 81 ? 11.932 -9.074 6.275 1.00 58.34 81 TYR A C 1
ATOM 639 O O . TYR A 1 81 ? 11.536 -8.975 7.437 1.00 58.34 81 TYR A O 1
ATOM 647 N N . ILE A 1 82 ? 13.020 -9.768 5.946 1.00 48.41 82 ILE A N 1
ATOM 648 C CA . ILE A 1 82 ? 13.987 -10.263 6.927 1.00 48.41 82 ILE A CA 1
ATOM 649 C C . ILE A 1 82 ? 15.332 -9.655 6.552 1.00 48.41 82 ILE A C 1
ATOM 651 O O . ILE A 1 82 ? 15.895 -9.981 5.512 1.00 48.41 82 ILE A O 1
ATOM 655 N N . ASP A 1 83 ? 15.836 -8.768 7.410 1.00 42.59 83 ASP A N 1
ATOM 656 C CA . ASP A 1 83 ? 17.114 -8.060 7.241 1.00 42.59 83 ASP A CA 1
ATOM 657 C C . ASP A 1 83 ? 18.358 -8.948 7.439 1.00 42.59 83 ASP A C 1
ATOM 659 O O . ASP A 1 83 ? 19.481 -8.452 7.421 1.00 42.59 83 ASP A O 1
ATOM 663 N N . ASN A 1 84 ? 18.199 -10.259 7.634 1.00 43.44 84 ASN A N 1
ATOM 664 C CA . ASN A 1 84 ? 19.305 -11.162 7.938 1.00 43.44 84 ASN A CA 1
ATOM 665 C C . ASN A 1 84 ? 19.675 -12.047 6.734 1.00 43.44 84 ASN A C 1
ATOM 667 O O . ASN A 1 84 ? 19.036 -13.067 6.476 1.00 43.44 84 ASN A O 1
ATOM 671 N N . LEU A 1 85 ? 20.742 -11.654 6.034 1.00 42.84 85 LEU A N 1
ATOM 672 C CA . LEU A 1 85 ? 21.348 -12.374 4.904 1.00 42.84 85 LEU A CA 1
ATOM 673 C C . LEU A 1 85 ? 21.786 -13.804 5.251 1.00 42.84 85 LEU A C 1
ATOM 675 O O . LEU A 1 85 ? 21.487 -14.728 4.500 1.00 42.84 85 LEU A O 1
ATOM 679 N N . GLU A 1 86 ? 22.376 -14.016 6.429 1.00 40.66 86 GLU A N 1
ATOM 680 C CA . GLU A 1 86 ? 22.782 -15.348 6.902 1.0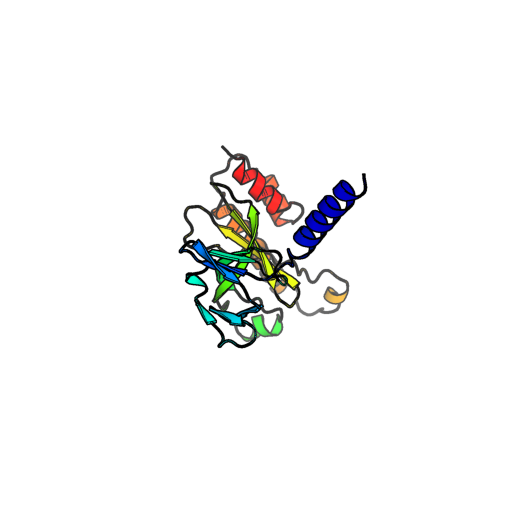0 40.66 86 GLU A CA 1
ATOM 681 C C . GLU A 1 86 ? 21.563 -16.279 7.060 1.00 40.66 86 GLU A C 1
ATOM 683 O O . GLU A 1 86 ? 21.624 -17.491 6.842 1.00 40.66 86 GLU A O 1
ATOM 688 N N . PHE A 1 87 ? 20.409 -15.692 7.387 1.00 41.31 87 PHE A N 1
ATOM 689 C CA . PHE A 1 87 ? 19.128 -16.384 7.486 1.00 41.31 87 PHE A CA 1
ATOM 690 C C . PHE A 1 87 ? 18.502 -16.657 6.103 1.00 41.31 87 PHE A C 1
ATOM 692 O O . PHE A 1 87 ? 17.899 -17.714 5.903 1.00 41.31 87 PHE A O 1
ATOM 699 N N . LEU A 1 88 ? 18.675 -15.749 5.133 1.00 44.56 88 LEU A N 1
ATOM 700 C CA . LEU A 1 88 ? 18.220 -15.921 3.746 1.00 44.56 88 LEU A CA 1
ATOM 701 C C . LEU A 1 88 ? 18.962 -17.066 3.037 1.00 44.56 88 LEU A C 1
ATOM 703 O O . LEU A 1 88 ? 18.323 -17.908 2.397 1.00 44.56 88 LEU A O 1
ATOM 707 N N . GLU A 1 89 ? 20.284 -17.130 3.198 1.00 45.47 89 GLU A N 1
ATOM 708 C CA . GLU A 1 89 ? 21.153 -18.143 2.585 1.00 45.47 89 GLU A CA 1
ATOM 709 C C . GLU A 1 89 ? 20.972 -19.530 3.211 1.00 45.47 89 GLU A C 1
ATOM 711 O O . GLU A 1 89 ? 20.865 -20.531 2.498 1.00 45.47 89 GLU A O 1
ATOM 716 N N . ARG A 1 90 ? 20.878 -19.609 4.547 1.00 41.91 90 ARG A N 1
ATOM 717 C CA . ARG A 1 90 ? 20.782 -20.892 5.263 1.00 41.91 90 ARG A CA 1
ATOM 718 C C . ARG A 1 90 ? 19.440 -21.605 5.058 1.00 41.91 90 ARG A C 1
ATOM 720 O O . ARG A 1 90 ? 19.397 -22.831 5.143 1.00 41.91 90 ARG A O 1
ATOM 727 N N . TYR A 1 91 ? 18.359 -20.877 4.770 1.00 39.50 91 TYR A N 1
ATOM 728 C CA . TYR A 1 91 ? 17.003 -21.443 4.734 1.00 39.50 91 TYR A CA 1
ATOM 729 C C . TYR A 1 91 ? 16.283 -21.367 3.377 1.00 39.50 91 TYR A C 1
ATOM 731 O O . TYR A 1 91 ? 15.112 -21.735 3.326 1.00 39.50 91 TYR A O 1
ATOM 739 N N . LYS A 1 92 ? 16.940 -20.944 2.278 1.00 42.62 92 LYS A N 1
ATOM 740 C CA . LYS A 1 92 ? 16.314 -20.802 0.938 1.00 42.62 92 LYS A CA 1
ATOM 741 C C . LYS A 1 92 ? 14.969 -20.067 1.019 1.00 42.62 92 LYS A C 1
ATOM 743 O O . LYS A 1 92 ? 13.912 -20.645 0.763 1.00 42.62 92 LYS A O 1
ATOM 748 N N . TYR A 1 93 ? 15.009 -18.821 1.477 1.00 43.12 93 TYR A N 1
ATOM 749 C CA . TYR A 1 93 ? 13.839 -18.195 2.081 1.00 43.12 93 TYR A CA 1
ATOM 750 C C . TYR A 1 93 ? 12.594 -18.108 1.189 1.00 43.12 93 TYR A C 1
ATOM 752 O O . TYR A 1 93 ? 12.561 -17.434 0.161 1.00 43.12 93 TYR A O 1
ATOM 760 N N . ILE A 1 94 ? 11.537 -18.750 1.679 1.00 43.50 94 ILE A N 1
ATOM 761 C CA . ILE A 1 94 ? 10.144 -18.578 1.280 1.00 43.50 94 ILE A CA 1
ATOM 762 C C . ILE A 1 94 ? 9.701 -17.220 1.835 1.00 43.50 94 ILE A C 1
ATOM 764 O O . ILE A 1 94 ? 9.749 -16.994 3.043 1.00 43.50 94 ILE A O 1
ATOM 768 N N . THR A 1 95 ? 9.285 -16.290 0.977 1.00 52.44 95 THR A N 1
ATOM 769 C CA . THR A 1 95 ? 8.651 -15.045 1.426 1.00 52.44 95 THR A CA 1
ATOM 770 C C . THR A 1 95 ? 7.373 -15.391 2.191 1.00 52.44 95 THR A C 1
ATOM 772 O O . THR A 1 95 ? 6.421 -15.927 1.624 1.00 52.44 95 THR A O 1
ATOM 775 N N . TYR A 1 96 ? 7.338 -15.116 3.497 1.00 58.91 96 TYR A N 1
ATOM 776 C CA . TYR A 1 96 ? 6.114 -15.291 4.276 1.00 58.91 96 TYR A CA 1
ATOM 777 C C . TYR A 1 96 ? 5.157 -14.145 3.947 1.00 58.91 96 TYR A C 1
ATOM 779 O O . TYR A 1 96 ? 5.354 -12.994 4.341 1.00 58.91 96 TYR A O 1
ATOM 787 N N . GLN A 1 97 ? 4.123 -14.477 3.178 1.00 70.75 97 GLN A N 1
ATOM 788 C CA . GLN A 1 97 ? 2.980 -13.605 2.955 1.00 70.75 97 GLN A CA 1
ATOM 789 C C . GLN A 1 97 ? 2.037 -13.711 4.142 1.00 70.75 97 GLN A C 1
ATOM 791 O O . GLN A 1 97 ? 1.543 -14.790 4.462 1.00 70.75 97 GLN A O 1
ATOM 796 N N . ILE A 1 98 ? 1.766 -12.574 4.771 1.00 77.62 98 ILE A N 1
ATOM 797 C CA . ILE A 1 98 ? 0.799 -12.471 5.855 1.00 77.62 98 ILE A CA 1
ATOM 798 C C . ILE A 1 98 ? -0.405 -11.685 5.346 1.00 77.62 98 ILE A C 1
ATOM 800 O O . ILE A 1 98 ? -0.286 -10.527 4.938 1.00 77.62 98 ILE A O 1
ATOM 804 N N . ASP A 1 99 ? -1.581 -12.308 5.406 1.00 83.00 99 ASP A N 1
ATOM 805 C CA . ASP A 1 99 ? -2.847 -11.609 5.209 1.00 83.00 99 ASP A CA 1
ATOM 806 C C . ASP A 1 99 ? -3.103 -10.701 6.414 1.00 83.00 99 ASP A C 1
ATOM 808 O O . ASP A 1 99 ? -3.417 -11.177 7.509 1.00 83.00 99 ASP A O 1
ATOM 812 N N . THR A 1 100 ? -3.001 -9.392 6.212 1.00 85.88 100 THR A N 1
ATOM 813 C CA . THR A 1 100 ? -3.108 -8.390 7.276 1.00 85.88 100 THR A CA 1
ATOM 814 C C . THR A 1 100 ? -4.021 -7.234 6.870 1.00 85.88 100 THR A C 1
ATOM 816 O O . THR A 1 100 ? -4.508 -7.162 5.741 1.00 85.88 100 THR A O 1
ATOM 819 N N . VAL A 1 101 ? -4.285 -6.333 7.811 1.00 88.38 101 VAL A N 1
ATOM 820 C CA . VAL A 1 101 ? -4.954 -5.059 7.555 1.00 88.38 101 VAL A CA 1
ATOM 821 C C . VAL A 1 101 ? -4.011 -3.936 7.938 1.00 88.38 101 VAL A C 1
ATOM 823 O O . VAL A 1 101 ? -3.466 -3.921 9.041 1.00 88.38 101 VAL A O 1
ATOM 826 N N . LEU A 1 102 ? -3.866 -2.965 7.042 1.00 87.38 102 LEU A N 1
ATOM 827 C CA . LEU A 1 102 ? -3.077 -1.767 7.291 1.00 87.38 102 LEU A CA 1
ATOM 828 C C . LEU A 1 102 ? -3.940 -0.511 7.193 1.00 87.38 102 LEU A C 1
ATOM 830 O O . LEU A 1 102 ? -4.930 -0.455 6.462 1.00 87.38 102 LEU A O 1
ATOM 834 N N . ILE A 1 103 ? -3.530 0.509 7.947 1.00 89.00 103 ILE A N 1
ATOM 835 C CA . ILE A 1 103 ? -4.071 1.865 7.853 1.00 89.00 103 ILE A CA 1
ATOM 836 C C . ILE A 1 103 ? -3.136 2.648 6.940 1.00 89.00 103 ILE A C 1
ATOM 838 O O . ILE A 1 103 ? -2.041 3.051 7.341 1.00 89.00 103 ILE A O 1
ATOM 842 N N . LEU A 1 104 ? -3.558 2.810 5.694 1.00 88.50 104 LEU A N 1
ATOM 843 C CA . LEU A 1 104 ? -2.763 3.375 4.620 1.00 88.50 104 LEU A CA 1
ATOM 844 C C . LEU A 1 104 ? -3.070 4.866 4.420 1.00 88.50 104 LEU A C 1
ATOM 846 O O . LEU A 1 104 ? -4.206 5.333 4.545 1.00 88.50 104 LEU A O 1
ATOM 850 N N . SER A 1 105 ? -2.032 5.628 4.092 1.00 90.12 105 SER A N 1
ATOM 851 C CA . SER A 1 105 ? -2.134 6.975 3.536 1.00 90.12 105 SER A CA 1
ATOM 852 C C . SER A 1 105 ? -2.294 6.880 2.025 1.00 90.12 105 SER A C 1
ATOM 854 O O . SER A 1 105 ? -1.471 6.254 1.358 1.00 90.12 105 SER A O 1
ATOM 856 N N . GLU A 1 106 ? -3.311 7.534 1.471 1.00 89.50 106 GLU A N 1
ATOM 857 C CA . GLU A 1 106 ? -3.424 7.718 0.024 1.00 89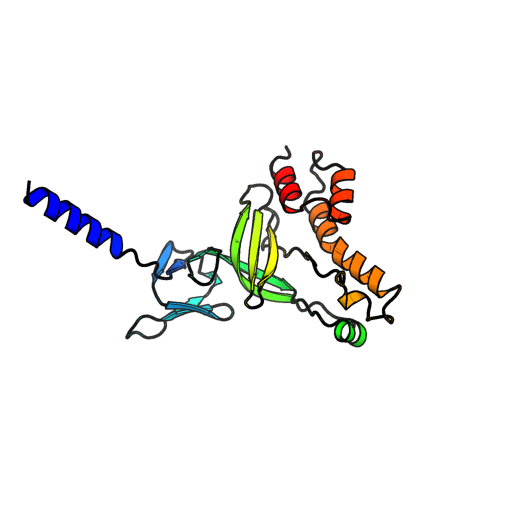.50 106 GLU A CA 1
ATOM 858 C C . GLU A 1 106 ? -2.422 8.785 -0.432 1.00 89.50 106 GLU A C 1
ATOM 860 O O . GLU A 1 106 ? -2.439 9.917 0.046 1.00 89.50 106 GLU A O 1
ATOM 865 N N . VAL A 1 107 ? -1.524 8.415 -1.343 1.00 89.00 107 VAL A N 1
ATOM 866 C CA . VAL A 1 107 ? -0.586 9.336 -2.001 1.00 89.00 107 VAL A CA 1
ATOM 867 C C . VAL A 1 107 ? -1.164 9.788 -3.338 1.00 89.00 107 VAL A C 1
ATOM 869 O O . VAL A 1 107 ? -1.168 10.977 -3.641 1.00 89.00 107 VAL A O 1
ATOM 872 N N . TYR A 1 108 ? -1.684 8.836 -4.117 1.00 89.19 108 TYR A N 1
ATOM 873 C CA . TYR A 1 108 ? -2.445 9.088 -5.336 1.00 89.19 108 TYR A CA 1
ATOM 874 C C . TYR A 1 108 ? -3.725 8.259 -5.307 1.00 89.19 108 TYR A C 1
ATOM 876 O O . TYR A 1 108 ? -3.677 7.071 -4.994 1.00 89.19 108 TYR A O 1
ATOM 884 N N . ASN A 1 109 ? -4.844 8.880 -5.667 1.00 90.00 109 ASN A N 1
ATOM 885 C CA . ASN A 1 109 ? -6.127 8.217 -5.860 1.00 90.00 109 ASN A CA 1
ATOM 886 C C . ASN A 1 109 ? -6.644 8.616 -7.244 1.00 90.00 109 ASN A C 1
ATOM 888 O O . ASN A 1 109 ? -7.068 9.754 -7.444 1.00 90.00 109 ASN A O 1
ATOM 892 N N . THR A 1 110 ? -6.484 7.730 -8.226 1.00 88.31 110 THR A N 1
ATOM 893 C CA . THR A 1 110 ? -6.788 8.021 -9.630 1.00 88.31 110 THR A CA 1
ATOM 894 C C . THR A 1 110 ? -7.482 6.832 -10.293 1.00 88.31 110 THR A C 1
ATOM 896 O O . THR A 1 110 ? -7.313 5.698 -9.854 1.00 88.31 110 THR A O 1
ATOM 899 N N . PRO A 1 111 ? -8.213 7.036 -11.402 1.00 88.19 111 PRO A N 1
ATOM 900 C CA . PRO A 1 111 ? -8.847 5.924 -12.107 1.00 88.19 111 PRO A CA 1
ATOM 901 C C . PRO A 1 111 ? -7.866 4.884 -12.670 1.00 88.19 111 PRO A C 1
ATOM 903 O O . PRO A 1 111 ? -8.280 3.758 -12.917 1.00 88.19 111 PRO A O 1
ATOM 906 N N . LYS A 1 112 ? -6.592 5.240 -12.906 1.00 90.06 112 LYS A N 1
ATOM 907 C CA . LYS A 1 112 ? -5.594 4.340 -13.515 1.00 90.06 112 LYS A CA 1
ATOM 908 C C . LYS A 1 112 ? -4.786 3.578 -12.470 1.00 90.06 112 LYS A C 1
ATOM 910 O O . LYS A 1 112 ? -4.648 2.359 -12.568 1.00 90.06 112 LYS A O 1
ATOM 915 N N . MET A 1 113 ? -4.249 4.279 -11.476 1.00 91.25 113 MET A N 1
ATOM 916 C CA . MET A 1 113 ? -3.464 3.663 -10.413 1.00 91.25 113 MET A CA 1
ATOM 917 C C . MET A 1 113 ? -3.507 4.488 -9.132 1.00 91.25 113 MET A C 1
ATOM 919 O O . MET A 1 113 ? -3.195 5.686 -9.115 1.00 91.25 113 MET A O 1
ATOM 923 N N . ASN A 1 114 ? -3.813 3.802 -8.036 1.00 92.12 114 ASN A N 1
ATOM 924 C CA . ASN A 1 114 ? -3.695 4.343 -6.695 1.00 92.12 114 ASN A CA 1
ATOM 925 C C . ASN A 1 114 ? -2.326 3.997 -6.123 1.00 92.12 114 ASN A C 1
ATOM 927 O O . ASN A 1 114 ? -1.824 2.891 -6.324 1.00 92.12 114 ASN A O 1
ATOM 931 N N . LEU A 1 115 ? -1.745 4.940 -5.387 1.00 91.88 115 LEU A N 1
ATOM 932 C CA . LEU A 1 115 ? -0.532 4.733 -4.609 1.00 91.88 115 LEU A CA 1
ATOM 933 C C . LEU A 1 115 ? -0.859 4.966 -3.145 1.00 91.88 115 LEU A C 1
ATOM 935 O O . LEU A 1 115 ? -1.323 6.041 -2.766 1.00 91.88 115 LEU A O 1
ATOM 939 N N . TYR A 1 116 ? -0.539 3.977 -2.331 1.00 91.62 116 TYR A N 1
ATOM 940 C CA . TYR A 1 116 ? -0.700 4.001 -0.895 1.00 91.62 116 TYR A CA 1
ATOM 941 C C . TYR A 1 116 ? 0.650 3.891 -0.197 1.00 91.62 116 TYR A C 1
ATOM 943 O O . TYR A 1 116 ? 1.620 3.351 -0.735 1.00 91.62 116 TYR A O 1
ATOM 951 N N . PHE A 1 117 ? 0.695 4.399 1.026 1.00 89.50 117 PHE A N 1
ATOM 952 C CA . PHE A 1 117 ? 1.886 4.430 1.857 1.00 89.50 117 PHE A CA 1
ATOM 953 C C . PHE A 1 117 ? 1.540 4.102 3.306 1.00 89.50 117 PHE A C 1
ATOM 955 O O . PHE A 1 117 ? 0.533 4.581 3.827 1.00 89.50 117 PHE A O 1
ATOM 962 N N . CYS A 1 118 ? 2.402 3.358 3.987 1.00 83.00 118 CYS A N 1
ATOM 963 C CA . CYS A 1 118 ? 2.376 3.278 5.442 1.00 83.00 118 CYS A CA 1
ATOM 964 C C . CYS A 1 118 ? 3.779 3.124 6.025 1.00 83.00 118 CYS A C 1
ATOM 966 O O . CYS A 1 118 ? 4.737 2.804 5.322 1.00 83.00 118 CYS A O 1
ATOM 968 N N . MET A 1 119 ? 3.869 3.345 7.333 1.00 77.88 119 MET A N 1
ATOM 969 C CA . MET A 1 119 ? 5.051 3.054 8.136 1.00 77.88 119 MET A CA 1
ATOM 970 C C . MET A 1 119 ? 4.659 2.114 9.268 1.00 77.88 119 MET A C 1
ATOM 972 O O . MET A 1 119 ? 3.591 2.298 9.862 1.00 77.88 119 MET A O 1
ATOM 976 N N . ASP A 1 120 ? 5.500 1.125 9.557 1.00 70.44 120 ASP A N 1
ATOM 977 C CA . ASP A 1 120 ? 5.325 0.296 10.749 1.00 70.44 120 ASP A CA 1
ATOM 978 C C . ASP A 1 120 ? 5.933 0.950 12.005 1.00 70.44 120 ASP A C 1
ATOM 980 O O . ASP A 1 120 ? 6.340 2.114 12.003 1.00 70.44 120 ASP A O 1
ATOM 984 N N . ALA A 1 121 ? 5.931 0.212 13.118 1.00 64.56 121 ALA A N 1
ATOM 985 C CA . ALA A 1 121 ? 6.443 0.691 14.400 1.00 64.56 121 ALA A CA 1
ATOM 986 C C . ALA A 1 121 ? 7.967 0.893 14.428 1.00 64.56 121 ALA A C 1
ATOM 988 O O . ALA A 1 121 ? 8.440 1.640 15.279 1.00 64.56 121 ALA A O 1
ATOM 989 N N . ASN A 1 122 ? 8.701 0.260 13.510 1.00 65.81 122 ASN A N 1
ATOM 990 C CA . ASN A 1 122 ? 10.147 0.402 13.347 1.00 65.81 122 ASN A CA 1
ATOM 991 C C . ASN A 1 122 ? 10.493 1.470 12.299 1.00 65.81 122 ASN A C 1
ATOM 993 O O . ASN A 1 122 ? 11.625 1.537 11.836 1.00 65.81 122 ASN A O 1
ATOM 997 N N . GLU A 1 123 ? 9.511 2.285 11.899 1.00 69.75 123 GLU A N 1
ATOM 998 C CA . GLU A 1 123 ? 9.642 3.307 10.860 1.00 69.75 123 GLU A CA 1
ATOM 999 C C . GLU A 1 123 ? 9.957 2.750 9.461 1.00 69.75 123 GLU A C 1
ATOM 1001 O O . GLU A 1 123 ? 10.264 3.516 8.541 1.00 69.75 123 GLU A O 1
ATOM 1006 N N . GLN A 1 124 ? 9.792 1.439 9.250 1.00 71.94 124 GLN A N 1
ATOM 1007 C CA . GLN A 1 124 ? 9.960 0.841 7.933 1.00 71.94 124 GLN A CA 1
ATOM 1008 C C . GLN A 1 124 ? 8.837 1.316 7.013 1.00 71.94 124 GLN A C 1
ATOM 1010 O O . GLN A 1 124 ? 7.650 1.249 7.345 1.00 71.94 124 GLN A O 1
ATOM 1015 N N . GLN A 1 125 ? 9.222 1.807 5.838 1.00 77.88 125 GLN A N 1
ATOM 1016 C CA . GLN A 1 125 ? 8.301 2.337 4.842 1.00 77.88 125 GLN A CA 1
ATOM 1017 C C . GLN A 1 125 ? 7.815 1.233 3.908 1.00 77.88 125 GLN A C 1
ATOM 1019 O O . GLN A 1 125 ? 8.616 0.513 3.313 1.00 77.88 125 GLN A O 1
ATOM 1024 N N . TYR A 1 126 ? 6.502 1.176 3.700 1.00 82.44 126 TYR A N 1
ATOM 1025 C CA . TYR A 1 126 ? 5.876 0.299 2.719 1.00 82.44 126 TYR A CA 1
ATOM 1026 C C . TYR A 1 126 ? 5.058 1.124 1.733 1.00 82.44 126 TYR A C 1
ATOM 1028 O O . TYR A 1 126 ? 4.355 2.069 2.106 1.00 82.44 126 TYR A O 1
ATOM 1036 N N . TYR A 1 127 ? 5.139 0.739 0.465 1.00 87.38 127 TYR A N 1
ATOM 1037 C CA . TYR A 1 127 ? 4.344 1.310 -0.612 1.00 87.38 127 TYR A CA 1
ATOM 1038 C C . TYR A 1 127 ? 3.467 0.226 -1.215 1.00 87.38 127 TYR A C 1
ATOM 1040 O O . TYR A 1 127 ? 3.908 -0.910 -1.377 1.00 87.38 127 TYR A O 1
ATOM 1048 N N . PHE A 1 128 ? 2.241 0.590 -1.572 1.00 89.62 128 PHE A N 1
ATOM 1049 C CA . PHE A 1 128 ? 1.314 -0.311 -2.243 1.00 89.62 128 PHE A CA 1
ATOM 1050 C C . PHE A 1 128 ? 0.711 0.387 -3.448 1.00 89.62 128 PHE A C 1
ATOM 1052 O O . PHE A 1 128 ? 0.362 1.563 -3.368 1.00 89.62 128 PHE A O 1
ATOM 1059 N N . ILE A 1 129 ? 0.557 -0.337 -4.547 1.00 90.69 129 ILE A N 1
ATOM 1060 C CA . ILE A 1 129 ? -0.181 0.131 -5.717 1.00 90.69 129 ILE A CA 1
ATOM 1061 C C . ILE A 1 129 ? -1.474 -0.654 -5.861 1.00 90.69 129 ILE A C 1
ATOM 1063 O O . ILE A 1 129 ? -1.553 -1.814 -5.468 1.00 90.69 129 ILE A O 1
ATOM 1067 N N . LYS A 1 130 ? -2.500 -0.023 -6.421 1.00 90.56 130 LYS A N 1
ATOM 1068 C CA . LYS A 1 130 ? -3.732 -0.712 -6.800 1.00 90.56 130 LYS A CA 1
ATOM 1069 C C . LYS A 1 130 ? -4.238 -0.150 -8.116 1.00 90.56 130 LYS A C 1
ATOM 1071 O O . LYS A 1 130 ? -4.530 1.040 -8.209 1.00 90.56 130 LYS A O 1
ATOM 1076 N N . THR A 1 131 ? -4.359 -1.005 -9.116 1.00 89.94 131 THR A N 1
ATOM 1077 C CA . THR A 1 131 ? -5.054 -0.711 -10.368 1.00 89.94 131 THR A CA 1
ATOM 1078 C C . THR A 1 131 ? -6.538 -1.101 -10.253 1.00 89.94 131 THR A C 1
ATOM 1080 O O . THR A 1 131 ? -6.939 -1.790 -9.303 1.00 89.94 131 THR A O 1
ATOM 1083 N N . PRO A 1 132 ? -7.395 -0.704 -11.210 1.00 89.00 132 PRO A N 1
ATOM 1084 C CA . PRO A 1 132 ? -8.780 -1.176 -11.271 1.00 89.00 132 PRO A CA 1
ATOM 1085 C C . PRO A 1 132 ? -8.917 -2.696 -11.406 1.00 89.00 132 PRO A C 1
ATOM 1087 O O . PRO A 1 132 ? -9.931 -3.245 -10.988 1.00 89.00 132 PRO A O 1
ATOM 1090 N N . LYS A 1 133 ? -7.906 -3.367 -11.976 1.00 87.38 133 LYS A N 1
ATOM 1091 C CA . LYS A 1 133 ? -7.891 -4.824 -12.172 1.00 87.38 133 LYS A CA 1
ATOM 1092 C C . LYS A 1 133 ? -7.590 -5.582 -10.873 1.00 87.38 133 LYS A C 1
ATOM 1094 O O . LYS A 1 133 ? -7.948 -6.750 -10.754 1.00 87.38 133 LYS A O 1
ATOM 1099 N N . ASP A 1 134 ? -6.963 -4.923 -9.900 1.00 83.81 134 ASP A N 1
ATOM 1100 C CA . ASP A 1 134 ? -6.534 -5.560 -8.658 1.00 83.81 134 ASP A CA 1
ATOM 1101 C C . ASP A 1 134 ? -7.670 -5.608 -7.631 1.00 83.81 134 ASP A C 1
ATOM 1103 O O . ASP A 1 134 ? -8.306 -4.590 -7.328 1.00 83.81 134 ASP A O 1
ATOM 1107 N N . SER A 1 135 ? -7.890 -6.780 -7.029 1.00 84.31 135 SER A N 1
ATOM 1108 C CA . SER A 1 135 ? -8.842 -6.937 -5.921 1.00 84.31 135 SER A CA 1
ATOM 1109 C C . SER A 1 135 ? -8.326 -6.298 -4.628 1.00 84.31 135 SER A C 1
ATOM 1111 O O . SER A 1 135 ? -9.102 -5.712 -3.874 1.00 84.31 135 SER A O 1
ATOM 1113 N N . LEU A 1 136 ? -7.011 -6.351 -4.401 1.00 84.38 136 LEU A N 1
ATOM 1114 C CA . LEU A 1 136 ? -6.319 -5.828 -3.224 1.00 84.38 136 LEU A CA 1
ATOM 1115 C C . LEU A 1 136 ? -5.091 -5.006 -3.637 1.00 84.38 136 LEU A C 1
ATOM 1117 O O . LEU A 1 136 ? -4.521 -5.267 -4.695 1.00 84.38 136 LEU A O 1
ATOM 1121 N N . PRO A 1 137 ? -4.640 -4.043 -2.812 1.00 87.50 137 PRO A N 1
ATOM 1122 C CA . PRO A 1 137 ? -3.374 -3.362 -3.049 1.00 87.50 137 PRO A CA 1
ATOM 1123 C C . PRO A 1 137 ? -2.202 -4.348 -3.062 1.00 87.50 137 PRO A C 1
ATOM 1125 O O . PRO A 1 137 ? -2.068 -5.192 -2.173 1.00 87.50 137 PRO A O 1
ATOM 1128 N N . ILE A 1 138 ? -1.328 -4.194 -4.050 1.00 85.81 138 ILE A N 1
ATOM 1129 C CA . ILE A 1 138 ? -0.106 -4.972 -4.226 1.00 85.81 138 ILE A CA 1
ATOM 1130 C C . ILE A 1 138 ? 1.053 -4.191 -3.614 1.00 85.81 138 ILE A C 1
ATOM 1132 O O . ILE A 1 138 ? 1.279 -3.028 -3.950 1.00 85.81 138 ILE A O 1
ATOM 1136 N N . GLN A 1 139 ? 1.807 -4.831 -2.725 1.00 85.62 139 GLN A N 1
ATOM 1137 C CA . GLN A 1 139 ? 3.010 -4.245 -2.142 1.00 85.62 139 GLN A CA 1
ATOM 1138 C C . GLN A 1 139 ? 4.102 -4.059 -3.207 1.00 85.62 139 GLN A C 1
ATOM 1140 O O . GLN A 1 139 ? 4.445 -4.992 -3.937 1.00 85.62 139 GLN A O 1
ATOM 1145 N N . LEU A 1 140 ? 4.684 -2.861 -3.251 1.00 80.31 140 LEU A N 1
ATOM 1146 C CA . LEU A 1 140 ? 5.908 -2.583 -3.992 1.00 80.31 140 LEU A CA 1
ATOM 1147 C C . LEU A 1 140 ? 7.118 -2.956 -3.135 1.00 80.31 140 LEU A C 1
ATOM 1149 O O . LEU A 1 140 ? 7.290 -2.439 -2.027 1.00 80.31 140 LEU A O 1
ATOM 1153 N N . TYR A 1 141 ? 7.992 -3.807 -3.668 1.00 74.12 141 TYR A N 1
ATOM 1154 C CA . TYR A 1 141 ? 9.223 -4.218 -2.989 1.00 74.12 141 TYR A CA 1
ATOM 1155 C C . TYR A 1 141 ? 10.333 -3.179 -3.149 1.00 74.12 141 TYR A C 1
ATOM 1157 O O . TYR A 1 141 ? 11.310 -3.372 -3.871 1.00 74.12 141 TYR A O 1
ATOM 1165 N N . VAL A 1 142 ? 10.184 -2.040 -2.475 1.00 65.62 142 VAL A N 1
ATOM 1166 C CA . VAL A 1 142 ? 11.179 -0.966 -2.530 1.00 65.62 142 VAL A CA 1
ATOM 1167 C C . VAL A 1 142 ? 12.247 -1.192 -1.458 1.00 65.62 142 VAL A C 1
ATOM 1169 O O . VAL A 1 142 ? 12.157 -0.665 -0.353 1.00 65.62 142 VAL A O 1
ATOM 1172 N N . ASN A 1 143 ? 13.272 -1.988 -1.771 1.00 59.66 143 ASN A N 1
ATOM 1173 C CA . ASN A 1 143 ? 14.404 -2.181 -0.863 1.00 59.66 143 ASN A CA 1
ATOM 1174 C C . ASN A 1 143 ? 15.364 -0.983 -0.954 1.00 59.66 143 ASN A C 1
ATOM 1176 O O . ASN A 1 143 ? 16.050 -0.849 -1.961 1.00 59.66 143 ASN A O 1
ATOM 1180 N N . TYR A 1 144 ? 15.404 -0.090 0.040 1.00 49.56 144 TYR A N 1
ATOM 1181 C CA . TYR A 1 144 ? 16.361 1.032 0.094 1.00 49.56 144 TYR A CA 1
ATOM 1182 C C . TYR A 1 144 ? 17.688 0.685 0.780 1.00 49.56 144 TYR A C 1
ATOM 1184 O O . TYR A 1 144 ? 18.619 1.486 0.705 1.00 49.56 144 TYR A O 1
ATOM 1192 N N . ALA A 1 145 ? 17.802 -0.494 1.394 1.00 44.69 145 ALA A N 1
ATOM 1193 C CA . ALA A 1 145 ? 19.051 -0.970 1.960 1.00 44.69 145 ALA A CA 1
ATOM 1194 C C . ALA A 1 145 ? 19.949 -1.494 0.830 1.00 44.69 145 ALA A C 1
ATOM 1196 O O . ALA A 1 145 ? 20.066 -2.687 0.567 1.00 44.69 145 ALA A O 1
ATOM 1197 N N . LEU A 1 146 ? 20.606 -0.568 0.137 1.00 43.53 146 LEU A N 1
ATOM 1198 C CA . LEU A 1 146 ? 21.978 -0.839 -0.253 1.00 43.53 146 LEU A CA 1
ATOM 1199 C C . LEU A 1 146 ? 22.760 -0.803 1.058 1.00 43.53 146 LEU A C 1
ATOM 1201 O O . LEU A 1 146 ? 22.741 0.218 1.746 1.00 43.53 146 LEU A O 1
ATOM 1205 N N . ALA A 1 147 ? 23.434 -1.888 1.424 1.00 39.34 147 ALA A N 1
ATOM 1206 C CA . ALA A 1 147 ? 24.573 -1.789 2.326 1.00 39.34 147 ALA A CA 1
ATOM 1207 C C . ALA A 1 147 ? 25.621 -0.896 1.630 1.00 39.34 147 ALA A C 1
ATOM 1209 O O . ALA A 1 147 ? 26.493 -1.364 0.912 1.00 39.34 147 ALA A O 1
ATOM 1210 N N . GLY A 1 148 ? 25.423 0.417 1.725 1.00 32.50 148 GLY A N 1
ATOM 1211 C CA . GLY A 1 148 ? 26.125 1.452 0.969 1.00 32.50 148 GLY A CA 1
ATOM 1212 C C . GLY A 1 148 ? 26.480 2.654 1.842 1.00 32.50 148 GLY A C 1
ATOM 1213 O O . GLY A 1 148 ? 26.687 3.749 1.333 1.00 32.50 148 GLY A O 1
ATOM 1214 N N . GLY A 1 149 ? 26.519 2.455 3.160 1.00 33.69 149 GLY A N 1
ATOM 1215 C CA . GLY A 1 149 ? 27.289 3.280 4.087 1.00 33.69 149 GLY A CA 1
ATOM 1216 C C . GLY A 1 149 ? 28.594 2.569 4.444 1.00 33.69 149 GLY A C 1
ATOM 1217 O O . GLY A 1 149 ? 28.768 1.397 4.116 1.00 33.69 149 GLY A O 1
ATOM 1218 N N . SER A 1 150 ? 29.501 3.250 5.143 1.00 35.12 150 SER A N 1
ATOM 1219 C CA . SER A 1 150 ? 30.807 2.727 5.587 1.00 35.12 150 SER A CA 1
ATOM 1220 C C . SER A 1 150 ? 30.761 1.373 6.317 1.00 35.12 150 SER A C 1
ATOM 1222 O O . SER A 1 150 ? 31.776 0.697 6.387 1.00 35.12 150 SER A O 1
ATOM 1224 N N . THR A 1 151 ? 29.594 0.934 6.794 1.00 39.00 151 THR A N 1
ATOM 1225 C CA . THR A 1 151 ? 29.362 -0.386 7.399 1.00 39.00 151 THR A CA 1
ATOM 1226 C C . THR A 1 151 ? 29.263 -1.544 6.394 1.00 39.00 151 THR A C 1
ATOM 1228 O O . THR A 1 151 ? 29.387 -2.698 6.788 1.00 39.00 151 THR A O 1
ATOM 1231 N N . GLY A 1 152 ? 29.067 -1.270 5.098 1.00 38.53 152 GLY A N 1
ATOM 1232 C CA . GLY A 1 152 ? 29.079 -2.275 4.024 1.00 38.53 152 GLY A CA 1
ATOM 1233 C C . GLY A 1 152 ? 30.481 -2.630 3.515 1.00 38.53 152 GLY A C 1
ATOM 1234 O O . GLY A 1 152 ? 30.636 -3.588 2.763 1.00 38.53 152 GLY A O 1
ATOM 1235 N N . TYR A 1 153 ? 31.507 -1.876 3.924 1.00 39.34 153 TYR A N 1
ATOM 1236 C CA . TYR A 1 153 ? 32.895 -2.127 3.527 1.00 39.34 153 TYR A CA 1
ATOM 1237 C C . TYR A 1 153 ? 33.605 -3.170 4.402 1.00 39.34 153 TYR A C 1
ATOM 1239 O O . TYR A 1 153 ? 34.589 -3.746 3.945 1.00 39.34 153 TYR A O 1
ATOM 1247 N N . ASP A 1 154 ? 33.084 -3.471 5.595 1.00 41.41 154 ASP A N 1
ATOM 1248 C CA . ASP A 1 154 ? 33.711 -4.429 6.520 1.00 41.41 154 ASP A CA 1
ATOM 1249 C C . ASP A 1 154 ? 33.245 -5.882 6.315 1.00 41.41 154 ASP A C 1
ATOM 1251 O O . ASP A 1 154 ? 33.893 -6.818 6.784 1.00 41.41 154 ASP A O 1
ATOM 1255 N N . TYR A 1 155 ? 32.175 -6.113 5.547 1.00 44.03 155 TYR A N 1
ATOM 1256 C CA . TYR A 1 155 ? 31.729 -7.462 5.176 1.00 44.03 155 TYR A CA 1
ATOM 1257 C C . TYR A 1 155 ? 32.411 -7.929 3.880 1.00 44.03 155 TYR A C 1
ATOM 1259 O O . TYR A 1 155 ? 31.818 -8.011 2.807 1.00 44.03 155 TYR A O 1
ATOM 1267 N N . PHE A 1 156 ? 33.699 -8.256 3.988 1.00 42.62 156 PHE A N 1
ATOM 1268 C CA . PHE A 1 156 ? 34.555 -8.717 2.884 1.00 42.62 156 PHE A CA 1
ATOM 1269 C C . PHE A 1 156 ? 34.180 -10.087 2.272 1.00 42.62 156 PHE A C 1
ATOM 1271 O O . PHE A 1 156 ? 34.823 -10.506 1.311 1.00 42.62 156 PHE A O 1
ATOM 1278 N N . TYR A 1 157 ? 33.150 -10.779 2.772 1.00 41.59 157 TYR A N 1
ATOM 1279 C CA . TYR A 1 157 ? 32.859 -12.174 2.407 1.00 41.59 157 TYR A CA 1
ATOM 1280 C C . TYR A 1 157 ? 31.726 -12.387 1.383 1.00 41.59 157 TYR A C 1
ATOM 1282 O O . TYR A 1 157 ? 31.562 -13.505 0.912 1.00 41.59 157 TYR A O 1
ATOM 1290 N N . ALA A 1 158 ? 30.994 -11.344 0.978 1.00 45.78 158 ALA A N 1
ATOM 1291 C CA . ALA A 1 158 ? 29.750 -11.476 0.200 1.00 45.78 158 ALA A CA 1
ATOM 1292 C C . ALA A 1 158 ? 29.854 -10.942 -1.250 1.00 45.78 158 ALA A C 1
ATOM 1294 O O . ALA A 1 158 ? 29.067 -10.094 -1.679 1.00 45.78 158 ALA A O 1
ATOM 1295 N N . ARG A 1 159 ? 30.890 -11.324 -2.019 1.00 50.78 159 ARG A N 1
ATOM 1296 C CA . ARG A 1 159 ? 31.106 -10.777 -3.380 1.00 50.78 159 ARG A CA 1
ATOM 1297 C C . ARG A 1 159 ? 30.773 -11.763 -4.497 1.00 50.78 159 ARG A C 1
ATOM 1299 O O . ARG A 1 159 ? 31.408 -12.801 -4.642 1.00 50.78 159 ARG A O 1
ATOM 1306 N N . GLY A 1 160 ? 29.832 -11.341 -5.346 1.00 53.53 160 GLY A N 1
ATOM 1307 C CA . GLY A 1 160 ? 29.435 -11.983 -6.599 1.00 53.53 160 GLY A CA 1
ATOM 1308 C C . GLY A 1 160 ? 27.937 -12.265 -6.621 1.00 53.53 160 GLY A C 1
ATOM 1309 O O . GLY A 1 160 ? 27.155 -11.445 -7.099 1.00 53.53 160 GLY A O 1
ATOM 1310 N N . GLN A 1 161 ? 27.546 -13.406 -6.060 1.00 49.69 161 GLN A N 1
ATOM 1311 C CA . GLN A 1 161 ? 26.168 -13.894 -6.099 1.00 49.69 161 GLN A CA 1
ATOM 1312 C C . GLN A 1 161 ? 25.202 -13.055 -5.246 1.00 49.69 161 GLN A C 1
ATOM 1314 O O . GLN A 1 161 ? 24.062 -12.829 -5.654 1.00 49.69 161 GLN A O 1
ATOM 1319 N N . ASP A 1 162 ? 25.667 -12.518 -4.118 1.00 52.06 162 ASP A N 1
ATOM 1320 C CA . ASP A 1 162 ? 24.825 -11.724 -3.211 1.00 52.06 162 ASP A CA 1
ATOM 1321 C C . ASP A 1 162 ? 24.517 -10.358 -3.816 1.00 52.06 162 ASP A C 1
ATOM 1323 O O . ASP A 1 162 ? 23.377 -9.906 -3.803 1.00 52.06 162 ASP A O 1
ATOM 1327 N N . ALA A 1 163 ? 25.507 -9.736 -4.463 1.00 54.84 163 ALA A N 1
ATOM 1328 C CA . ALA A 1 163 ? 25.306 -8.504 -5.219 1.00 54.84 163 ALA A CA 1
ATOM 1329 C C . ALA A 1 163 ? 24.303 -8.700 -6.371 1.00 54.84 163 ALA A C 1
ATOM 1331 O O . ALA A 1 163 ? 23.444 -7.845 -6.579 1.00 54.84 163 ALA A O 1
ATOM 1332 N N . ILE A 1 164 ? 24.368 -9.832 -7.083 1.00 57.56 164 ILE A N 1
ATOM 1333 C CA . ILE A 1 164 ? 23.405 -10.187 -8.138 1.00 57.56 164 ILE A CA 1
ATOM 1334 C C . ILE A 1 164 ? 22.002 -10.355 -7.545 1.00 57.56 164 ILE A C 1
ATOM 1336 O O . ILE A 1 164 ? 21.065 -9.718 -8.017 1.00 57.56 164 ILE A O 1
ATOM 1340 N N . THR A 1 165 ? 21.870 -11.130 -6.467 1.00 55.69 165 THR A N 1
ATOM 1341 C CA . THR A 1 165 ? 20.589 -11.373 -5.785 1.00 55.69 165 THR A CA 1
ATOM 1342 C C . THR A 1 165 ? 19.987 -10.069 -5.254 1.00 55.69 165 THR A C 1
ATOM 1344 O O . THR A 1 165 ? 18.796 -9.811 -5.422 1.00 55.69 165 THR A O 1
ATOM 1347 N N . HIS A 1 166 ? 20.809 -9.183 -4.685 1.00 56.12 166 HIS A N 1
ATOM 1348 C CA . HIS A 1 166 ? 20.376 -7.854 -4.272 1.00 56.12 166 HIS A CA 1
ATOM 1349 C C . HIS A 1 166 ? 19.901 -7.020 -5.462 1.00 56.12 166 HIS A C 1
ATOM 1351 O O . HIS A 1 166 ? 18.834 -6.423 -5.373 1.00 56.12 166 HIS A O 1
ATOM 1357 N N . ILE A 1 167 ? 20.625 -6.995 -6.582 1.00 61.41 167 ILE A N 1
ATOM 1358 C CA . ILE A 1 167 ? 20.204 -6.269 -7.791 1.00 61.41 167 ILE A CA 1
ATOM 1359 C C . ILE A 1 167 ? 18.891 -6.838 -8.353 1.00 61.41 167 ILE A C 1
ATOM 1361 O O . ILE A 1 167 ? 18.013 -6.072 -8.746 1.00 61.41 167 ILE A O 1
ATOM 1365 N N . GLU A 1 168 ? 18.712 -8.158 -8.362 1.00 61.34 168 GLU A N 1
ATOM 1366 C CA . GLU A 1 168 ? 17.483 -8.815 -8.824 1.00 61.34 168 GLU A CA 1
ATOM 1367 C C . GLU A 1 168 ? 16.280 -8.484 -7.935 1.00 61.34 168 GLU A C 1
ATOM 1369 O O . GLU A 1 168 ? 15.228 -8.075 -8.434 1.00 61.34 168 GLU A O 1
ATOM 1374 N N . VAL A 1 169 ? 16.444 -8.560 -6.611 1.00 58.19 169 VAL A N 1
ATOM 1375 C CA . VAL A 1 169 ? 15.416 -8.144 -5.644 1.00 58.19 169 VAL A CA 1
ATOM 1376 C C . VAL A 1 169 ? 15.125 -6.647 -5.773 1.00 58.19 169 VAL A C 1
ATOM 1378 O O . VAL A 1 169 ? 13.972 -6.226 -5.690 1.00 58.19 169 VAL A O 1
ATOM 1381 N N . GLN A 1 170 ? 16.141 -5.823 -6.035 1.00 62.91 170 GLN A N 1
ATOM 1382 C CA . GLN A 1 170 ? 15.965 -4.390 -6.274 1.00 62.91 170 GLN A CA 1
ATOM 1383 C C . GLN A 1 170 ? 15.229 -4.100 -7.588 1.00 62.91 170 GLN A C 1
ATOM 1385 O O . GLN A 1 170 ? 14.444 -3.157 -7.640 1.00 62.91 170 GLN A O 1
ATOM 1390 N N . ARG A 1 171 ? 15.422 -4.917 -8.625 1.00 69.62 171 ARG A N 1
ATOM 1391 C CA . ARG A 1 171 ? 14.697 -4.836 -9.902 1.00 69.62 171 ARG A CA 1
ATOM 1392 C C . ARG A 1 171 ? 13.249 -5.286 -9.808 1.00 69.62 171 ARG A C 1
ATOM 1394 O O . ARG A 1 171 ? 12.450 -4.918 -10.671 1.00 69.62 17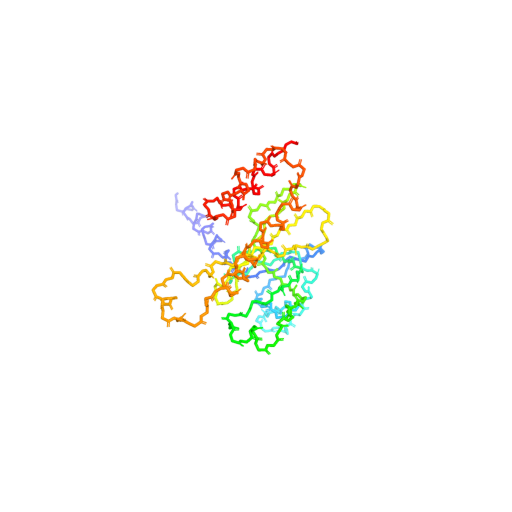1 ARG A O 1
ATOM 1401 N N . ALA A 1 172 ? 12.885 -6.035 -8.768 1.00 70.56 172 ALA A N 1
ATOM 1402 C CA . ALA A 1 172 ? 11.539 -6.566 -8.606 1.00 70.56 172 ALA A CA 1
ATOM 1403 C C . ALA A 1 172 ? 10.470 -5.464 -8.670 1.00 70.56 172 ALA A C 1
ATOM 1405 O O . ALA A 1 172 ? 9.515 -5.608 -9.430 1.00 70.56 172 ALA A O 1
ATOM 1406 N N . PHE A 1 173 ? 10.647 -4.329 -7.977 1.00 75.31 173 PHE A N 1
ATOM 1407 C CA . PHE A 1 173 ? 9.647 -3.252 -8.029 1.00 75.31 173 PHE A CA 1
ATOM 1408 C C . PHE A 1 173 ? 9.582 -2.561 -9.398 1.00 75.31 173 PHE A C 1
ATOM 1410 O O . PHE A 1 173 ? 8.506 -2.150 -9.823 1.00 75.31 173 PHE A O 1
ATOM 1417 N N . VAL A 1 174 ? 10.705 -2.453 -10.116 1.00 80.12 174 VAL A N 1
ATOM 1418 C CA . VAL A 1 174 ? 10.727 -1.899 -11.479 1.00 80.12 174 VAL A CA 1
ATOM 1419 C C . VAL A 1 174 ? 9.960 -2.816 -12.423 1.00 80.12 174 VAL A C 1
ATOM 1421 O O . VAL A 1 174 ? 9.142 -2.339 -13.204 1.00 80.12 174 VAL A O 1
ATOM 1424 N N . ASN A 1 175 ? 10.165 -4.129 -12.316 1.00 80.56 175 ASN A N 1
ATOM 1425 C CA . ASN A 1 175 ? 9.432 -5.119 -13.100 1.00 80.56 175 ASN A CA 1
ATOM 1426 C C . ASN A 1 175 ? 7.937 -5.125 -12.748 1.00 80.56 175 ASN A C 1
ATOM 1428 O O . ASN A 1 175 ? 7.111 -5.146 -13.656 1.00 80.56 175 ASN A O 1
ATOM 1432 N N . GLN A 1 176 ? 7.579 -5.016 -11.462 1.00 81.88 176 GLN A N 1
ATOM 1433 C CA . GLN A 1 176 ? 6.184 -4.852 -11.029 1.00 81.88 176 GLN A CA 1
ATOM 1434 C C . GLN A 1 176 ? 5.535 -3.620 -11.679 1.00 81.88 176 GLN A C 1
ATOM 1436 O O . GLN A 1 176 ? 4.419 -3.705 -12.184 1.00 81.88 176 GLN A O 1
ATOM 1441 N N . LEU A 1 177 ? 6.236 -2.482 -11.698 1.00 86.31 177 LEU A N 1
ATOM 1442 C CA . LEU A 1 177 ? 5.727 -1.253 -12.308 1.00 86.31 177 LEU A CA 1
ATOM 1443 C C . LEU A 1 177 ? 5.643 -1.358 -13.833 1.00 86.31 177 LEU A C 1
ATOM 1445 O O . LEU A 1 177 ? 4.648 -0.919 -14.395 1.00 86.31 177 LEU A O 1
ATOM 1449 N N . LYS A 1 178 ? 6.631 -1.970 -14.500 1.00 85.94 178 LYS A N 1
ATOM 1450 C CA . LYS A 1 178 ? 6.587 -2.218 -15.950 1.00 85.94 178 LYS A CA 1
ATOM 1451 C C . LYS A 1 178 ? 5.371 -3.048 -16.337 1.00 85.94 178 LYS A C 1
ATOM 1453 O O . LYS A 1 178 ? 4.635 -2.632 -17.217 1.00 85.94 178 LYS A O 1
ATOM 1458 N N . LEU A 1 179 ? 5.122 -4.154 -15.635 1.00 84.00 179 LEU A N 1
ATOM 1459 C CA . LEU A 1 179 ? 3.953 -5.009 -15.874 1.00 84.00 179 LEU A CA 1
ATOM 1460 C C . LEU A 1 179 ? 2.631 -4.262 -15.644 1.00 84.00 179 LEU A C 1
ATOM 1462 O O . LEU A 1 179 ? 1.660 -4.477 -16.359 1.00 84.00 179 LEU A O 1
ATOM 1466 N N . ALA A 1 180 ? 2.583 -3.368 -14.654 1.00 83.81 180 ALA A N 1
ATOM 1467 C CA . ALA A 1 180 ? 1.383 -2.591 -14.358 1.00 83.81 180 ALA A CA 1
ATOM 1468 C C . ALA A 1 180 ? 1.153 -1.404 -15.318 1.00 83.81 180 ALA A C 1
ATOM 1470 O O . ALA A 1 180 ? 0.047 -0.866 -15.349 1.00 83.81 180 ALA A O 1
ATOM 1471 N N . MET A 1 181 ? 2.184 -0.966 -16.051 1.00 88.12 181 MET A N 1
ATOM 1472 C CA . MET A 1 181 ? 2.191 0.274 -16.843 1.00 88.12 181 MET A CA 1
ATOM 1473 C C . MET A 1 181 ? 2.594 0.068 -18.311 1.00 88.12 181 MET A C 1
ATOM 1475 O O . MET A 1 181 ? 2.884 1.052 -18.995 1.00 88.12 181 MET A O 1
ATOM 1479 N N . GLU A 1 182 ? 2.643 -1.181 -18.780 1.00 72.44 182 GLU A N 1
ATOM 1480 C CA . GLU A 1 182 ? 3.223 -1.573 -20.075 1.00 72.44 182 GLU A CA 1
ATOM 1481 C C . GLU A 1 182 ? 2.631 -0.787 -21.257 1.00 72.44 182 GLU A C 1
ATOM 1483 O O . GLU A 1 182 ? 3.349 -0.423 -22.186 1.00 72.44 182 GLU A O 1
ATOM 1488 N N . ASP A 1 183 ? 1.354 -0.415 -21.158 1.00 76.00 183 ASP A N 1
ATOM 1489 C CA . ASP A 1 183 ? 0.596 0.241 -22.224 1.00 76.00 183 ASP A CA 1
ATOM 1490 C C . ASP A 1 183 ? 0.772 1.770 -22.296 1.00 76.00 183 ASP A C 1
ATOM 1492 O O . ASP A 1 183 ? 0.105 2.423 -23.098 1.00 76.00 183 ASP A O 1
ATOM 1496 N N . CYS A 1 184 ? 1.618 2.389 -21.462 1.00 85.06 184 CYS A N 1
ATOM 1497 C CA . CYS A 1 184 ? 1.752 3.848 -21.452 1.00 85.06 184 CYS A CA 1
ATOM 1498 C C . CYS A 1 184 ? 2.897 4.363 -22.349 1.00 85.06 184 CYS A C 1
ATOM 1500 O O . CYS A 1 184 ? 4.062 4.332 -21.935 1.00 85.06 184 CYS A O 1
ATOM 1502 N N . PRO A 1 185 ? 2.600 4.960 -23.525 1.00 81.88 185 PRO A N 1
ATOM 1503 C CA . PRO A 1 185 ? 3.626 5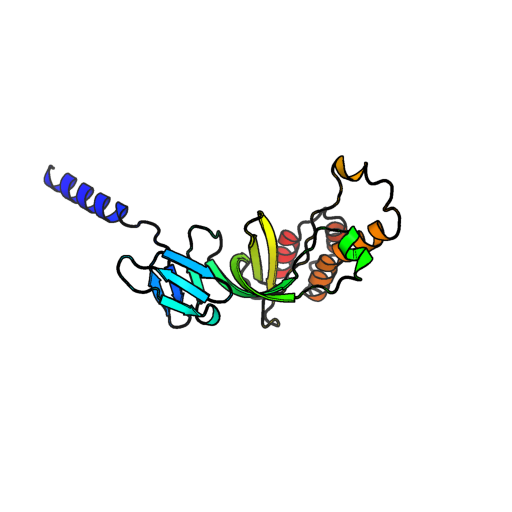.465 -24.441 1.00 81.88 185 PRO A CA 1
ATOM 1504 C C . PRO A 1 185 ? 4.400 6.672 -23.893 1.00 81.88 185 PRO A C 1
ATOM 1506 O O . PRO A 1 185 ? 5.488 6.977 -24.376 1.00 81.88 185 PRO A O 1
ATOM 1509 N N . SER A 1 186 ? 3.867 7.371 -22.884 1.00 85.19 186 SER A N 1
ATOM 1510 C CA . SER A 1 186 ? 4.545 8.510 -22.252 1.00 85.19 186 SER A CA 1
ATOM 1511 C C . SER A 1 186 ? 5.748 8.102 -21.399 1.00 85.19 186 SER A C 1
ATOM 1513 O O . SER A 1 186 ? 6.549 8.964 -21.041 1.00 85.19 186 SER A O 1
ATOM 1515 N N . ILE A 1 187 ? 5.901 6.815 -21.068 1.00 88.00 187 ILE A N 1
ATOM 1516 C CA . ILE A 1 187 ? 7.040 6.327 -20.291 1.00 88.00 187 ILE A CA 1
ATOM 1517 C C . ILE A 1 187 ? 8.108 5.790 -21.244 1.00 88.00 187 ILE A C 1
ATOM 1519 O O . ILE A 1 187 ? 7.997 4.693 -21.790 1.00 88.00 187 ILE A O 1
ATOM 1523 N N . SER A 1 188 ? 9.178 6.563 -21.417 1.00 88.06 188 SER A N 1
ATOM 1524 C CA . SER A 1 188 ? 10.274 6.191 -22.310 1.00 88.06 188 SER A CA 1
ATOM 1525 C C . SER A 1 188 ? 11.148 5.062 -21.742 1.00 88.06 188 SER A C 1
ATOM 1527 O O . SER A 1 188 ? 11.193 4.823 -20.529 1.00 88.06 188 SER A O 1
ATOM 1529 N N . LYS A 1 189 ? 11.922 4.399 -22.612 1.00 86.50 189 LYS A N 1
ATOM 1530 C CA . LYS A 1 189 ? 12.908 3.381 -22.202 1.00 86.50 189 LYS A CA 1
ATOM 1531 C C . LYS A 1 189 ? 13.957 3.957 -21.244 1.00 86.50 189 LYS A C 1
ATOM 1533 O O . LYS A 1 189 ? 14.346 3.292 -20.288 1.00 86.50 189 LYS A O 1
ATOM 1538 N N . GLU A 1 190 ? 14.363 5.204 -21.457 1.00 86.62 190 GLU A N 1
ATOM 1539 C CA . GLU A 1 190 ? 15.322 5.929 -20.619 1.00 86.62 190 GLU A CA 1
ATOM 1540 C C . GLU A 1 190 ? 14.748 6.179 -19.224 1.00 86.62 190 GLU A C 1
ATOM 1542 O O . GLU A 1 190 ? 15.465 6.067 -18.235 1.00 86.62 190 GLU A O 1
ATOM 1547 N N . THR A 1 191 ? 13.444 6.445 -19.116 1.00 87.00 191 THR A N 1
ATOM 1548 C CA . THR A 1 191 ? 12.777 6.624 -17.818 1.00 87.00 191 THR A CA 1
ATOM 1549 C C . THR A 1 191 ? 12.828 5.333 -16.999 1.00 87.00 191 THR A C 1
ATOM 1551 O O . THR A 1 191 ? 13.149 5.363 -15.810 1.00 87.00 191 THR A O 1
ATOM 1554 N N . TRP A 1 192 ? 12.585 4.185 -17.640 1.00 86.12 192 TRP A N 1
ATOM 1555 C CA . TRP A 1 192 ? 12.725 2.876 -17.001 1.00 86.12 192 TRP A CA 1
ATOM 1556 C C . TRP A 1 192 ? 14.164 2.579 -16.581 1.00 86.12 192 TRP A C 1
ATOM 1558 O O . TRP A 1 192 ? 14.379 2.042 -15.497 1.00 86.12 192 TRP A O 1
ATOM 1568 N N . LEU A 1 193 ? 15.138 2.948 -17.414 1.00 82.25 193 LEU A N 1
ATOM 1569 C CA . LEU A 1 193 ? 16.558 2.806 -17.103 1.00 82.25 193 LEU A CA 1
ATOM 1570 C C . LEU A 1 193 ? 16.942 3.656 -15.878 1.00 82.25 193 LEU A C 1
ATOM 1572 O O . LEU A 1 193 ? 17.553 3.158 -14.938 1.00 82.25 193 LEU A O 1
ATOM 1576 N N . LEU A 1 194 ? 16.534 4.927 -15.843 1.00 83.38 194 LEU A N 1
ATOM 1577 C CA . LEU A 1 194 ? 16.813 5.827 -14.720 1.00 83.38 194 LEU A CA 1
ATOM 1578 C C . LEU A 1 194 ? 16.127 5.379 -13.423 1.00 83.38 194 LEU A C 1
ATOM 1580 O O . LEU A 1 194 ? 16.652 5.633 -12.337 1.00 83.38 194 LEU A O 1
ATOM 1584 N N . LEU A 1 195 ? 14.967 4.724 -13.519 1.00 81.62 195 LEU A N 1
ATOM 1585 C CA . LEU A 1 195 ? 14.307 4.113 -12.370 1.00 81.62 195 LEU A CA 1
ATOM 1586 C C . LEU A 1 195 ? 15.080 2.894 -11.846 1.00 81.62 195 LEU A C 1
ATOM 1588 O O . LEU A 1 195 ? 15.207 2.757 -10.631 1.00 81.62 195 LEU A O 1
ATOM 1592 N N . ASP A 1 196 ? 15.628 2.061 -12.738 1.00 76.12 196 ASP A N 1
ATOM 1593 C CA . ASP A 1 196 ? 16.489 0.918 -12.385 1.00 76.12 196 ASP A CA 1
ATOM 1594 C C . ASP A 1 196 ? 17.729 1.379 -11.602 1.00 76.12 196 ASP A C 1
ATOM 1596 O O . ASP A 1 196 ? 18.056 0.835 -10.550 1.00 76.12 196 ASP A O 1
ATOM 1600 N N . TYR A 1 197 ? 18.342 2.485 -12.038 1.00 70.25 197 TYR A N 1
ATOM 1601 C CA . TYR A 1 197 ? 19.457 3.131 -11.335 1.00 70.25 197 TYR A CA 1
ATOM 1602 C C . TYR A 1 197 ? 19.042 3.982 -10.125 1.00 70.25 197 TYR A C 1
ATOM 1604 O O . TYR A 1 197 ? 19.898 4.592 -9.488 1.00 70.25 197 TYR A O 1
ATOM 1612 N N . ARG A 1 198 ? 17.743 4.059 -9.798 1.00 69.12 198 ARG A N 1
ATOM 1613 C CA . ARG A 1 198 ? 17.183 4.873 -8.695 1.00 69.12 198 ARG A CA 1
ATOM 1614 C C . ARG A 1 198 ? 17.479 6.369 -8.777 1.00 69.12 198 ARG A C 1
ATOM 1616 O O . ARG A 1 198 ? 17.313 7.099 -7.802 1.00 69.12 198 ARG A O 1
ATOM 1623 N N . ILE A 1 199 ? 17.864 6.837 -9.955 1.00 69.94 199 ILE A N 1
ATOM 1624 C CA . ILE A 1 199 ? 18.041 8.256 -10.258 1.00 69.94 199 ILE A CA 1
ATOM 1625 C C . ILE A 1 199 ? 16.660 8.906 -10.444 1.00 69.94 199 ILE A C 1
ATOM 1627 O O . ILE A 1 199 ? 16.470 10.091 -10.166 1.00 69.94 199 ILE A O 1
ATOM 1631 N N . TYR A 1 200 ? 15.662 8.116 -10.857 1.00 73.31 200 TYR A N 1
ATOM 1632 C CA . TYR A 1 200 ? 14.280 8.552 -11.018 1.00 73.31 200 TYR A CA 1
ATOM 1633 C C . TYR A 1 200 ? 13.373 8.069 -9.878 1.00 73.31 200 TYR A C 1
ATOM 1635 O O . TYR A 1 200 ? 13.496 6.957 -9.375 1.00 73.31 200 TYR A O 1
ATOM 1643 N N . SER A 1 201 ? 12.415 8.905 -9.470 1.00 82.25 201 SER A N 1
ATOM 1644 C CA . SER A 1 201 ? 11.461 8.558 -8.411 1.00 82.25 201 SER A CA 1
ATOM 1645 C C . SER A 1 201 ? 10.280 7.771 -8.975 1.00 82.25 201 SER A C 1
ATOM 1647 O O . SER A 1 201 ? 9.560 8.278 -9.835 1.00 82.25 201 SER A O 1
ATOM 1649 N N . PHE A 1 202 ? 9.988 6.590 -8.420 1.00 83.81 202 PHE A N 1
ATOM 1650 C CA . PHE A 1 202 ? 8.800 5.818 -8.812 1.00 83.81 202 PHE A CA 1
ATOM 1651 C C . PHE A 1 202 ? 7.485 6.590 -8.578 1.00 83.81 202 PHE A C 1
ATOM 1653 O O . PHE A 1 202 ? 6.519 6.394 -9.307 1.00 83.81 202 PHE A O 1
ATOM 1660 N N . LYS A 1 203 ? 7.438 7.524 -7.612 1.00 86.50 203 LYS A N 1
ATOM 1661 C CA . LYS A 1 203 ? 6.267 8.395 -7.401 1.00 86.50 203 LYS A CA 1
ATOM 1662 C C . LYS A 1 203 ? 6.028 9.305 -8.608 1.00 86.50 203 LYS A C 1
ATOM 1664 O O . LYS A 1 203 ? 4.889 9.468 -9.032 1.00 86.50 203 LYS A O 1
ATOM 1669 N N . LYS A 1 204 ? 7.103 9.859 -9.188 1.00 87.69 204 LYS A N 1
ATOM 1670 C CA . LYS A 1 204 ? 7.030 10.655 -10.426 1.00 87.69 204 LYS A CA 1
ATOM 1671 C C . LYS A 1 204 ? 6.594 9.793 -11.609 1.00 87.69 204 LYS A C 1
ATOM 1673 O O . LYS A 1 204 ? 5.777 10.247 -12.399 1.00 87.69 204 LYS A O 1
ATOM 1678 N N . LEU A 1 205 ? 7.078 8.552 -11.682 1.00 89.00 205 LEU A N 1
ATOM 1679 C CA . LEU A 1 205 ? 6.658 7.599 -12.708 1.00 89.00 205 LEU A CA 1
ATOM 1680 C C . LEU A 1 205 ? 5.152 7.302 -12.630 1.00 89.00 205 LEU A C 1
ATOM 1682 O O . LEU A 1 205 ? 4.461 7.415 -13.634 1.00 89.00 205 LEU A O 1
ATOM 1686 N N . ILE A 1 206 ? 4.631 6.977 -11.440 1.00 89.19 206 ILE A N 1
ATOM 1687 C CA . ILE A 1 206 ? 3.193 6.721 -11.238 1.00 89.19 206 ILE A CA 1
ATOM 1688 C C . ILE A 1 206 ? 2.366 7.953 -11.613 1.00 89.19 206 ILE A C 1
ATOM 1690 O O . ILE A 1 206 ? 1.321 7.827 -12.246 1.00 89.19 206 ILE A O 1
ATOM 1694 N N . LYS A 1 207 ? 2.837 9.156 -11.264 1.00 89.62 207 LYS A N 1
ATOM 1695 C CA . LYS A 1 207 ? 2.176 10.397 -11.675 1.00 89.62 207 LYS A CA 1
ATOM 1696 C C . LYS A 1 207 ? 2.099 10.513 -13.203 1.00 89.62 207 LYS A C 1
ATOM 1698 O O . LYS A 1 207 ? 1.019 10.763 -13.724 1.00 89.62 207 LYS A O 1
ATOM 1703 N N . LEU A 1 208 ? 3.211 10.276 -13.899 1.00 89.50 208 LEU A N 1
ATOM 1704 C CA . LEU A 1 208 ? 3.269 10.299 -15.362 1.00 89.50 208 LEU A CA 1
ATOM 1705 C C . LEU A 1 208 ? 2.326 9.258 -15.984 1.00 89.50 208 LEU A C 1
ATOM 1707 O O . LEU A 1 208 ? 1.596 9.568 -16.918 1.00 89.50 208 LEU A O 1
ATOM 1711 N N . TYR A 1 209 ? 2.288 8.046 -15.428 1.00 90.12 209 TYR A N 1
ATOM 1712 C CA . TYR A 1 209 ? 1.364 6.997 -15.857 1.00 90.12 209 TYR A CA 1
ATOM 1713 C 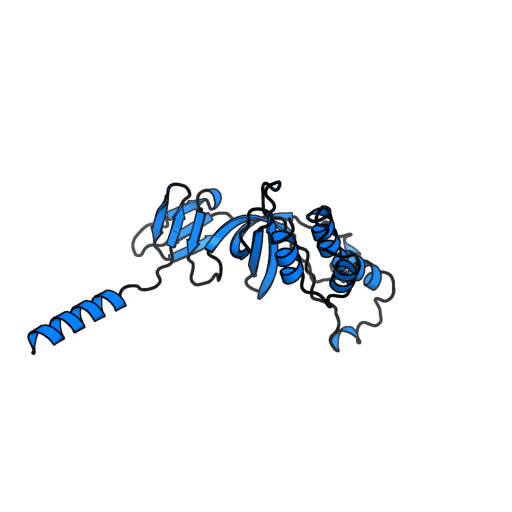C . TYR A 1 209 ? -0.107 7.418 -15.721 1.00 90.12 209 TYR A C 1
ATOM 1715 O O . TYR A 1 209 ? -0.914 7.194 -16.622 1.00 90.12 209 TYR A O 1
ATOM 1723 N N . ASN A 1 210 ? -0.458 8.077 -14.617 1.00 89.31 210 ASN A N 1
ATOM 1724 C CA . ASN A 1 210 ? -1.821 8.549 -14.377 1.00 89.31 210 ASN A CA 1
ATOM 1725 C C . ASN A 1 210 ? -2.243 9.695 -15.316 1.00 89.31 210 ASN A C 1
ATOM 1727 O O . ASN A 1 210 ? -3.438 9.891 -15.526 1.00 89.31 210 ASN A O 1
ATOM 1731 N N . GLU A 1 211 ? -1.286 10.428 -15.888 1.00 89.44 211 GLU A N 1
ATOM 1732 C CA . GLU A 1 211 ? -1.508 11.494 -16.880 1.00 89.44 211 GLU A CA 1
ATOM 1733 C C . GLU A 1 211 ? -1.448 10.989 -18.332 1.00 89.44 211 GLU A C 1
ATOM 1735 O O . GLU A 1 211 ? -1.847 11.698 -19.259 1.00 89.44 211 GLU A O 1
ATOM 1740 N N . CYS A 1 212 ? -0.968 9.761 -18.534 1.00 86.88 212 CYS A N 1
ATOM 1741 C CA . CYS A 1 212 ? -0.914 9.096 -19.828 1.00 86.88 212 CYS A CA 1
ATOM 1742 C C . CYS A 1 212 ? -2.321 9.034 -20.429 1.00 86.88 212 CYS A C 1
ATOM 1744 O O . CYS A 1 212 ? -3.277 8.794 -19.690 1.00 86.88 212 CYS A O 1
ATOM 1746 N N . LYS A 1 213 ? -2.476 9.247 -21.736 1.00 74.56 213 LYS A N 1
ATOM 1747 C CA . LYS A 1 213 ? -3.781 9.119 -22.400 1.00 74.56 213 LYS A CA 1
ATOM 1748 C C . LYS A 1 213 ? -3.964 7.689 -22.864 1.00 74.56 213 LYS A C 1
ATOM 1750 O O . LYS A 1 213 ? -3.180 7.276 -23.739 1.00 74.56 213 LYS A O 1
#